Protein 2YWL (pdb70)

Structure (mmCIF, N/CA/C/O backbone):
data_2YWL
#
_entry.id   2YWL
#
_cell.length_a   48.650
_cell.length_b   51.140
_cell.length_c   132.400
_cell.angle_alpha   90.00
_cell.angle_beta   90.00
_cell.angle_gamma   90.00
#
_symmetry.space_group_name_H-M   'P 21 21 21'
#
loop_
_entity.id
_entity.type
_entity.pdbx_description
1 polymer 'Thioredoxin reductase related protein'
2 non-polymer 'FLAVIN-ADENINE DINUCLEOTIDE'
3 water water
#
loop_
_atom_site.group_PDB
_atom_site.id
_atom_site.type_symbol
_atom_site.label_atom_id
_atom_site.label_alt_id
_atom_site.label_comp_id
_atom_site.label_asym_id
_atom_site.label_entity_id
_atom_site.label_seq_id
_atom_site.pdbx_PDB_ins_code
_atom_site.Cartn_x
_atom_site.Cartn_y
_atom_site.Cartn_z
_atom_site.occupancy
_atom_site.B_iso_or_equiv
_atom_site.auth_seq_id
_atom_site.auth_comp_id
_atom_site.auth_asym_id
_atom_site.auth_atom_id
_atom_site.pdbx_PDB_model_num
ATOM 9 N N . TRP A 1 2 ? -3.483 -0.296 7.921 1.00 14.91 2 TRP A N 1
ATOM 10 C CA . TRP A 1 2 ? -4.121 -1.591 7.729 1.00 12.36 2 TRP A CA 1
ATOM 11 C C . TRP A 1 2 ? -5.569 -1.411 7.309 1.00 11.40 2 TRP A C 1
ATOM 12 O O . TRP A 1 2 ? -6.159 -0.359 7.536 1.00 12.58 2 TRP A O 1
ATOM 23 N N . ASP A 1 3 ? -6.140 -2.438 6.687 1.00 10.53 3 ASP A N 1
ATOM 24 C CA . ASP A 1 3 ? -7.540 -2.379 6.299 1.00 9.72 3 ASP A CA 1
ATOM 25 C C . ASP A 1 3 ? -8.331 -2.642 7.569 1.00 9.02 3 ASP A C 1
ATOM 26 O O . ASP A 1 3 ? -9.331 -1.987 7.843 1.00 9.76 3 ASP A O 1
ATOM 31 N N . VAL A 1 4 ? -7.858 -3.607 8.350 1.00 7.64 4 VAL A N 1
ATOM 32 C CA . VAL A 1 4 ? -8.529 -3.967 9.590 1.00 8.01 4 VAL A CA 1
ATOM 33 C C . VAL A 1 4 ? -7.536 -4.321 10.682 1.00 7.03 4 VAL A C 1
ATOM 34 O O . VAL A 1 4 ? -6.538 -4.997 10.433 1.00 6.84 4 VAL A O 1
ATOM 38 N N . ILE A 1 5 ? -7.802 -3.841 11.891 1.00 6.54 5 ILE A N 1
ATOM 39 C CA . ILE A 1 5 ? -6.978 -4.202 13.032 1.00 6.92 5 ILE A CA 1
ATOM 40 C C . ILE A 1 5 ? -7.913 -5.022 13.904 1.00 5.75 5 ILE A C 1
ATOM 41 O O . ILE A 1 5 ? -9.013 -4.582 14.239 1.00 6.78 5 ILE A O 1
ATOM 46 N N . VAL A 1 6 ? -7.488 -6.241 14.209 1.00 5.85 6 VAL A N 1
ATOM 47 C CA . VAL A 1 6 ? -8.248 -7.149 15.051 1.00 6.96 6 VAL A CA 1
ATOM 48 C C . VAL A 1 6 ? -7.604 -7.068 16.428 1.00 6.52 6 VAL A C 1
ATOM 49 O O . VAL A 1 6 ? -6.405 -7.291 16.561 1.00 8.08 6 VAL A O 1
ATOM 53 N N . VAL A 1 7 ? -8.380 -6.704 17.444 1.00 6.03 7 VAL A N 1
ATOM 54 C CA . VAL A 1 7 ? -7.839 -6.635 18.796 1.00 6.97 7 VAL A CA 1
ATOM 55 C C . VAL A 1 7 ? -8.272 -7.910 19.495 1.00 7.02 7 VAL A C 1
ATOM 56 O O . VAL A 1 7 ? -9.468 -8.167 19.663 1.00 7.15 7 VAL A O 1
ATOM 60 N N . GLY A 1 8 ? -7.292 -8.711 19.892 1.00 7.66 8 GLY A N 1
ATOM 61 C CA . GLY A 1 8 ? -7.586 -9.969 20.548 1.00 7.56 8 GLY A CA 1
ATOM 62 C C . GLY A 1 8 ? -7.109 -11.108 19.676 1.00 9.19 8 GLY A C 1
ATOM 63 O O . GLY A 1 8 ? -7.524 -11.225 18.518 1.00 9.88 8 GLY A O 1
ATOM 64 N N . GLY A 1 9 ? -6.242 -11.945 20.242 1.00 8.40 9 GLY A N 1
ATOM 65 C CA . GLY A 1 9 ? -5.682 -13.069 19.516 1.00 9.06 9 GLY A CA 1
ATOM 66 C C . GLY A 1 9 ? -6.090 -14.431 20.037 1.00 8.42 9 GLY A C 1
ATOM 67 O O . GLY A 1 9 ? -5.282 -15.367 20.056 1.00 8.35 9 GLY A O 1
ATOM 68 N N . GLY A 1 10 ? -7.338 -14.534 20.479 1.00 7.46 10 GLY A N 1
ATOM 69 C CA . GLY A 1 10 ? -7.861 -15.801 20.946 1.00 7.02 10 GLY A CA 1
ATOM 70 C C . GLY A 1 10 ? -8.515 -16.456 19.741 1.00 5.77 10 GLY A C 1
ATOM 71 O O . GLY A 1 10 ? -8.298 -16.010 18.615 1.00 5.34 10 GLY A O 1
ATOM 72 N N . PRO A 1 11 ? -9.336 -17.498 19.931 1.00 6.36 11 PRO A N 1
ATOM 73 C CA . PRO A 1 11 ? -9.988 -18.163 18.799 1.00 5.84 11 PRO A CA 1
ATOM 74 C C . PRO A 1 11 ? -10.814 -17.245 17.889 1.00 5.07 11 PRO A C 1
ATOM 75 O O . PRO A 1 11 ? -10.776 -17.389 16.664 1.00 6.02 11 PRO A O 1
ATOM 79 N N . SER A 1 12 ? -11.551 -16.296 18.461 1.00 5.33 12 SER A N 1
ATOM 80 C CA . SER A 1 12 ? -12.348 -15.412 17.609 1.00 5.55 12 SER A CA 1
ATOM 81 C C . SER A 1 12 ? -11.464 -14.478 16.777 1.00 5.84 12 SER A C 1
ATOM 82 O O . SER A 1 12 ? -11.671 -14.334 15.569 1.00 6.03 12 SER A O 1
ATOM 85 N N . GLY A 1 13 ? -10.465 -13.870 17.410 1.00 6.44 13 GLY A N 1
ATOM 86 C CA . GLY A 1 13 ? -9.580 -12.964 16.692 1.00 6.22 13 GLY A CA 1
ATOM 87 C C . GLY A 1 13 ? -8.728 -13.620 15.619 1.00 6.04 13 GLY A C 1
ATOM 88 O O . GLY A 1 13 ? -8.575 -13.074 14.526 1.00 5.58 13 GLY A O 1
ATOM 89 N N . LEU A 1 14 ? -8.169 -14.789 15.920 1.00 6.82 14 LEU A N 1
ATOM 90 C CA . LEU A 1 14 ? -7.328 -15.490 14.953 1.00 6.49 14 LEU A CA 1
ATOM 91 C C . LEU A 1 14 ? -8.157 -16.051 13.799 1.00 6.36 14 LEU A C 1
ATOM 92 O O . LEU A 1 14 ? -7.695 -16.086 12.657 1.00 6.55 14 LEU A O 1
ATOM 97 N N . SER A 1 15 ? -9.382 -16.482 14.088 1.00 5.31 15 SER A N 1
ATOM 98 C CA . SER A 1 15 ? -10.254 -16.996 13.038 1.00 5.41 15 SER A CA 1
ATOM 99 C C . SER A 1 15 ? -10.652 -15.842 12.116 1.00 5.56 15 SER A C 1
ATOM 100 O O . SER A 1 15 ? -10.638 -15.973 10.893 1.00 5.32 15 SER A O 1
ATOM 103 N N . ALA A 1 16 ? -10.999 -14.703 12.707 1.00 5.60 16 ALA A N 1
ATOM 104 C CA . ALA A 1 16 ? -11.372 -13.535 11.919 1.00 5.18 16 ALA A CA 1
ATOM 105 C C . ALA A 1 16 ? -10.205 -13.130 11.021 1.00 4.84 16 ALA A C 1
ATOM 106 O O . ALA A 1 16 ? -10.394 -12.841 9.841 1.00 6.17 16 ALA A O 1
ATOM 108 N N . ALA A 1 17 ? -8.997 -13.120 11.580 1.00 5.00 17 ALA A N 1
ATOM 109 C CA . ALA A 1 17 ? -7.812 -12.737 10.817 1.00 5.44 17 ALA A CA 1
ATOM 110 C C . ALA A 1 17 ? -7.604 -13.643 9.611 1.00 5.56 17 ALA A C 1
ATOM 111 O O . ALA A 1 17 ? -7.254 -13.171 8.532 1.00 6.32 17 ALA A O 1
ATOM 113 N N . LEU A 1 18 ? -7.807 -14.943 9.796 1.00 4.67 18 LEU A N 1
ATOM 114 C CA . LEU A 1 18 ? -7.658 -15.889 8.699 1.00 5.27 18 LEU A CA 1
ATOM 115 C C . LEU A 1 18 ? -8.608 -15.517 7.562 1.00 5.76 18 LEU A C 1
ATOM 116 O O . LEU A 1 18 ? -8.200 -15.420 6.403 1.00 5.67 18 LEU A O 1
ATOM 121 N N . PHE A 1 19 ? -9.876 -15.302 7.895 1.00 5.80 19 PHE A N 1
ATOM 122 C CA . PHE A 1 19 ? -10.857 -14.955 6.874 1.00 5.10 19 PHE A CA 1
ATOM 123 C C . PHE A 1 19 ? -10.607 -13.607 6.220 1.00 4.80 19 PHE A C 1
ATOM 124 O O . PHE A 1 19 ? -10.758 -13.465 5.003 1.00 5.51 19 PHE A O 1
ATOM 132 N N . LEU A 1 20 ? -10.208 -12.620 7.012 1.00 6.08 20 LEU A N 1
ATOM 133 C CA . LEU A 1 20 ? -9.936 -11.296 6.467 1.00 6.49 20 LEU A CA 1
ATOM 134 C C . LEU A 1 20 ? -8.746 -11.345 5.516 1.00 6.72 20 LEU A C 1
ATOM 135 O O . LEU A 1 20 ? -8.767 -10.731 4.445 1.00 6.88 20 LEU A O 1
ATOM 140 N N . ALA A 1 21 ? -7.710 -12.082 5.906 1.00 6.62 21 ALA A N 1
ATOM 141 C CA . ALA A 1 21 ? -6.518 -12.214 5.078 1.00 7.49 21 ALA A CA 1
ATOM 142 C C . ALA A 1 21 ? -6.840 -12.922 3.764 1.00 8.06 21 ALA A C 1
ATOM 143 O O . ALA A 1 21 ? -6.377 -12.506 2.700 1.00 7.95 21 ALA A O 1
ATOM 145 N N . ARG A 1 22 ? -7.633 -13.990 3.833 1.00 7.41 22 ARG A N 1
ATOM 146 C CA . ARG A 1 22 ? -7.995 -14.728 2.626 1.00 7.50 22 ARG A CA 1
ATOM 147 C C . ARG A 1 22 ? -8.877 -13.897 1.695 1.00 8.53 22 ARG A C 1
ATOM 148 O O . ARG A 1 22 ? -8.975 -14.186 0.499 1.00 10.43 22 ARG A O 1
ATOM 156 N N . ALA A 1 23 ? -9.501 -12.856 2.243 1.00 7.60 23 ALA A N 1
ATOM 157 C CA . ALA A 1 23 ? -10.361 -11.969 1.465 1.00 7.56 23 ALA A CA 1
ATOM 158 C C . ALA A 1 23 ? -9.529 -10.884 0.786 1.00 8.77 23 ALA A C 1
ATOM 159 O O . ALA A 1 23 ? -10.073 -9.979 0.155 1.00 9.12 23 ALA A O 1
ATOM 161 N N . GLY A 1 24 ? -8.210 -10.972 0.941 1.00 8.31 24 GLY A N 1
ATOM 162 C CA . GLY A 1 24 ? -7.315 -10.007 0.324 1.00 9.71 24 GLY A CA 1
ATOM 163 C C . GLY A 1 24 ? -7.089 -8.723 1.099 1.00 11.00 24 GLY A C 1
ATOM 164 O O . GLY A 1 24 ? -6.549 -7.755 0.560 1.00 13.29 24 GLY A O 1
ATOM 165 N N . LEU A 1 25 ? -7.494 -8.700 2.363 1.00 10.05 25 LEU A N 1
ATOM 166 C CA . LEU A 1 25 ? -7.318 -7.502 3.175 1.00 8.75 25 LEU A CA 1
ATOM 167 C C . LEU A 1 25 ? -6.023 -7.538 3.976 1.00 8.81 25 LEU A C 1
ATOM 168 O O . LEU A 1 25 ? -5.523 -8.612 4.317 1.00 10.28 25 LEU A O 1
ATOM 173 N N . LYS A 1 26 ? -5.483 -6.355 4.260 1.00 10.19 26 LYS A N 1
ATOM 174 C CA . LYS A 1 26 ? -4.263 -6.225 5.047 1.00 9.88 26 LYS A CA 1
ATOM 175 C C . LYS A 1 26 ? -4.747 -6.166 6.488 1.00 9.87 26 LYS A C 1
ATOM 176 O O . LYS A 1 26 ? -5.347 -5.175 6.913 1.00 9.29 26 LYS A O 1
ATOM 182 N N . VAL A 1 27 ? -4.491 -7.236 7.230 1.00 9.10 27 VAL A N 1
ATOM 183 C CA . VAL A 1 27 ? -4.949 -7.324 8.606 1.00 8.81 27 VAL A CA 1
ATOM 184 C C . VAL A 1 27 ? -3.858 -7.566 9.642 1.00 8.30 27 VAL A C 1
ATOM 185 O O . VAL A 1 27 ? -2.921 -8.339 9.427 1.00 8.17 27 VAL A O 1
ATOM 189 N N . LEU A 1 28 ? -4.000 -6.883 10.772 1.00 7.41 28 LEU A N 1
ATOM 190 C CA . LEU A 1 28 ? -3.073 -7.005 11.884 1.00 6.94 28 LEU A CA 1
ATOM 191 C C . LEU A 1 28 ? -3.848 -7.401 13.130 1.00 7.91 28 LEU A C 1
ATOM 192 O O . LEU A 1 28 ? -4.885 -6.812 13.430 1.00 7.21 28 LEU A O 1
ATOM 197 N N . VAL A 1 29 ? -3.351 -8.407 13.842 1.00 7.44 29 VAL A N 1
ATOM 198 C CA . VAL A 1 29 ? -3.973 -8.834 15.085 1.00 6.79 29 VAL A CA 1
ATOM 199 C C . VAL A 1 29 ? -3.049 -8.358 16.196 1.00 6.70 29 VAL A C 1
ATOM 200 O O . VAL A 1 29 ? -1.848 -8.618 16.154 1.00 7.92 29 VAL A O 1
ATOM 204 N N . LEU A 1 30 ? -3.602 -7.631 17.161 1.00 6.94 30 LEU A N 1
ATOM 205 C CA . LEU A 1 30 ? -2.829 -7.163 18.308 1.00 7.63 30 LEU A CA 1
ATOM 206 C C . LEU A 1 30 ? -3.385 -7.938 19.486 1.00 8.27 30 LEU A C 1
ATOM 207 O O . LEU A 1 30 ? -4.571 -7.825 19.797 1.00 8.57 30 LEU A O 1
ATOM 212 N N . ASP A 1 31 ? -2.546 -8.735 20.141 1.00 9.48 31 ASP A N 1
ATOM 213 C CA . ASP A 1 31 ? -3.037 -9.522 21.262 1.00 10.62 31 ASP A CA 1
ATOM 214 C C . ASP A 1 31 ? -2.299 -9.322 22.578 1.00 10.96 31 ASP A C 1
ATOM 215 O O . ASP A 1 31 ? -1.066 -9.349 22.626 1.00 11.29 31 ASP A O 1
ATOM 220 N N . GLY A 1 32 ? -3.076 -9.151 23.646 1.00 11.89 32 GLY A N 1
ATOM 221 C CA . GLY A 1 32 ? -2.522 -8.940 24.972 1.00 13.22 32 GLY A CA 1
ATOM 222 C C . GLY A 1 32 ? -1.984 -10.182 25.658 1.00 13.69 32 GLY A C 1
ATOM 223 O O . GLY A 1 32 ? -1.382 -10.081 26.726 1.00 16.15 32 GLY A O 1
ATOM 224 N N . GLY A 1 33 ? -2.218 -11.351 25.065 1.00 12.16 33 GLY A N 1
ATOM 225 C CA . GLY A 1 33 ? -1.716 -12.596 25.628 1.00 13.15 33 GLY A CA 1
ATOM 226 C C . GLY A 1 33 ? -2.472 -13.179 26.808 1.00 12.12 33 GLY A C 1
ATOM 227 O O . GLY A 1 33 ? -1.904 -13.932 27.605 1.00 12.97 33 GLY A O 1
ATOM 228 N N . ARG A 1 34 ? -3.753 -12.852 26.928 1.00 11.30 34 ARG A N 1
ATOM 229 C CA . ARG A 1 34 ? -4.544 -13.363 28.037 1.00 10.43 34 ARG A CA 1
ATOM 230 C C . ARG A 1 34 ? -5.744 -14.200 27.609 1.00 10.40 34 ARG A C 1
ATOM 231 O O . ARG A 1 34 ? -6.751 -14.251 28.316 1.00 9.91 34 ARG A O 1
ATOM 239 N N . SER A 1 35 ? -5.634 -14.859 26.457 1.00 10.11 35 SER A N 1
ATOM 240 C CA . SER A 1 35 ? -6.710 -15.715 25.957 1.00 9.37 35 SER A CA 1
ATOM 241 C C . SER A 1 35 ? -7.089 -16.735 27.024 1.00 10.15 35 SER A C 1
ATOM 242 O O . SER A 1 35 ? -6.218 -17.373 27.616 1.00 9.08 35 SER A O 1
ATOM 245 N N . LYS A 1 36 ? -8.387 -16.898 27.254 1.00 7.75 36 LYS A N 1
ATOM 246 C CA . LYS A 1 36 ? -8.865 -17.831 28.268 1.00 10.05 36 LYS A CA 1
ATOM 247 C C . LYS A 1 36 ? -8.543 -19.299 28.004 1.00 10.76 36 LYS A C 1
ATOM 248 O O . LYS A 1 36 ? -8.523 -20.102 28.935 1.00 12.96 36 LYS A O 1
ATOM 254 N N . VAL A 1 37 ? -8.286 -19.663 26.752 1.00 10.15 37 VAL A N 1
ATOM 255 C CA . VAL A 1 37 ? -7.987 -21.060 26.455 1.00 10.98 37 VAL A CA 1
ATOM 256 C C . VAL A 1 37 ? -6.511 -21.399 26.680 1.00 12.69 37 VAL A C 1
ATOM 257 O O . VAL A 1 37 ? -6.124 -22.567 26.653 1.00 10.89 37 VAL A O 1
ATOM 261 N N . LYS A 1 38 ? -5.694 -20.379 26.929 1.00 13.51 38 LYS A N 1
ATOM 262 C CA . LYS A 1 38 ? -4.256 -20.572 27.135 1.00 17.68 38 LYS A CA 1
ATOM 263 C C . LYS A 1 38 ? -3.825 -21.601 28.176 1.00 19.09 38 LYS A C 1
ATOM 264 O O . LYS A 1 38 ? -2.881 -22.355 27.944 1.00 20.55 38 LYS A O 1
ATOM 270 N N . GLY A 1 39 ? -4.498 -21.636 29.321 1.00 19.75 39 GLY A N 1
ATOM 271 C CA . GLY A 1 39 ? -4.108 -22.579 30.357 1.00 20.27 39 GLY A CA 1
ATOM 272 C C . GLY A 1 39 ? -4.636 -23.998 30.233 1.00 19.47 39 GLY A C 1
ATOM 273 O O . GLY A 1 39 ? -4.275 -24.866 31.029 1.00 21.13 39 GLY A O 1
ATOM 274 N N . VAL A 1 40 ? -5.479 -24.245 29.238 1.00 17.66 40 VAL A N 1
ATOM 275 C CA . VAL A 1 40 ? -6.062 -25.569 29.045 1.00 15.69 40 VAL A CA 1
ATOM 276 C C . VAL A 1 40 ? -5.043 -26.591 28.542 1.00 15.01 40 VAL A C 1
ATOM 277 O O . VAL A 1 40 ? -4.425 -26.402 27.497 1.00 13.98 40 VAL A O 1
ATOM 281 N N . SER A 1 41 ? -4.882 -27.683 29.286 1.00 14.16 41 SER A N 1
ATOM 282 C CA . SER A 1 41 ? -3.925 -28.718 28.913 1.00 14.66 41 SER A CA 1
ATOM 283 C C . SER A 1 41 ? -4.397 -29.572 27.741 1.00 13.19 41 SER A C 1
ATOM 284 O O . SER A 1 41 ? -3.585 -30.134 27.010 1.00 14.81 41 SER A O 1
ATOM 287 N N . ARG A 1 42 ? -5.710 -29.660 27.562 1.00 13.23 42 ARG A N 1
ATOM 288 C CA . ARG A 1 42 ? -6.282 -30.454 26.483 1.00 12.12 42 ARG A CA 1
ATOM 289 C C . ARG A 1 42 ? -7.681 -29.959 26.136 1.00 11.56 42 ARG A C 1
ATOM 290 O O . ARG A 1 42 ? -8.566 -29.942 26.991 1.00 13.10 42 ARG A O 1
ATOM 298 N N . VAL A 1 43 ? -7.861 -29.533 24.886 1.00 9.93 43 VAL A N 1
ATOM 299 C CA . VAL A 1 43 ? -9.157 -29.057 24.400 1.00 9.28 43 VAL A CA 1
ATOM 300 C C . VAL A 1 43 ? -9.749 -30.239 23.634 1.00 8.70 43 VAL A C 1
ATOM 301 O O . VAL A 1 43 ? -9.327 -30.546 22.520 1.00 10.15 43 VAL A O 1
ATOM 305 N N . PRO A 1 44 ? -10.742 -30.919 24.229 1.00 8.59 44 PRO A N 1
ATOM 306 C CA . PRO A 1 44 ? -11.392 -32.081 23.625 1.00 7.87 44 PRO A CA 1
ATOM 307 C C . PRO A 1 44 ? -12.666 -31.789 22.847 1.00 7.22 44 PRO A C 1
ATOM 308 O O . PRO A 1 44 ? -13.287 -32.712 22.316 1.00 7.92 44 PRO A O 1
ATOM 312 N N . ASN A 1 45 ? -13.049 -30.518 22.771 1.00 7.05 45 ASN A N 1
ATOM 313 C CA . ASN A 1 45 ? -14.286 -30.160 22.096 1.00 6.89 45 ASN A CA 1
ATOM 314 C C . ASN A 1 45 ? -14.223 -29.099 21.000 1.00 6.03 45 ASN A C 1
ATOM 315 O O . ASN A 1 45 ? -15.126 -28.273 20.881 1.00 7.26 45 ASN A O 1
ATOM 320 N N . TYR A 1 46 ? -13.152 -29.114 20.213 1.00 6.66 46 TYR A N 1
ATOM 321 C CA . TYR A 1 46 ? -13.030 -28.204 19.079 1.00 6.50 46 TYR A CA 1
ATOM 322 C C . TYR A 1 46 ? -13.258 -29.191 17.932 1.00 7.37 46 TYR A C 1
ATOM 323 O O . TYR A 1 46 ? -12.324 -29.851 17.478 1.00 7.70 46 TYR A O 1
ATOM 332 N N . PRO A 1 47 ? -14.509 -29.315 17.463 1.00 8.27 47 PRO A N 1
ATOM 333 C CA . PRO A 1 47 ? -14.873 -30.237 16.380 1.00 7.98 47 PRO A CA 1
ATOM 334 C C . PRO A 1 47 ? -13.868 -30.353 15.241 1.00 9.13 47 PRO A C 1
ATOM 335 O O . PRO A 1 47 ? -13.581 -29.378 14.549 1.00 9.94 47 PRO A O 1
ATOM 339 N N . GLY A 1 48 ? -13.339 -31.557 15.048 1.00 10.18 48 GLY A N 1
ATOM 340 C CA . GLY A 1 48 ? -12.383 -31.768 13.977 1.00 10.38 48 GLY A CA 1
ATOM 341 C C . GLY A 1 48 ? -10.938 -31.885 14.418 1.00 11.12 48 GLY A C 1
ATOM 342 O O . GLY A 1 48 ? -10.126 -32.491 13.716 1.00 12.60 48 GLY A O 1
ATOM 343 N N . LEU A 1 49 ? -10.607 -31.285 15.560 1.00 11.55 49 LEU A N 1
ATOM 344 C CA . LEU A 1 49 ? -9.250 -31.341 16.101 1.00 11.72 49 LEU A CA 1
ATOM 345 C C . LEU A 1 49 ? -9.194 -32.578 16.987 1.00 11.44 49 LEU A C 1
ATOM 346 O O . LEU A 1 49 ? -9.227 -32.481 18.215 1.00 10.29 49 LEU A O 1
ATOM 351 N N . LEU A 1 50 ? -9.102 -33.738 16.343 1.00 10.67 50 LEU A N 1
ATOM 352 C CA . LEU A 1 50 ? -9.095 -35.026 17.025 1.00 11.22 50 LEU A CA 1
ATOM 353 C C . LEU A 1 50 ? -7.916 -35.341 17.938 1.00 11.98 50 LEU A C 1
ATOM 354 O O . LEU A 1 50 ? -8.006 -36.254 18.759 1.00 11.31 50 LEU A O 1
ATOM 359 N N . ASP A 1 51 ? -6.813 -34.613 17.807 1.00 12.20 51 ASP A N 1
ATOM 360 C CA . ASP A 1 51 ? -5.667 -34.873 18.671 1.00 13.41 51 ASP A CA 1
ATOM 361 C C . ASP A 1 51 ? -5.865 -34.183 20.019 1.00 12.87 51 ASP A C 1
ATOM 362 O O . ASP A 1 51 ? -5.072 -34.365 20.943 1.00 13.97 51 ASP A O 1
ATOM 367 N N . GLU A 1 52 ? -6.936 -33.397 20.117 1.00 13.10 52 GLU A N 1
ATOM 368 C CA . GLU A 1 52 ? -7.288 -32.676 21.340 1.00 12.46 52 GLU A CA 1
ATOM 369 C C . GLU A 1 52 ? -6.058 -32.054 21.998 1.00 13.99 52 GLU A C 1
ATOM 370 O O . GLU A 1 52 ? -5.677 -32.408 23.116 1.00 13.32 52 GLU A O 1
ATOM 376 N N . PRO A 1 53 ? -5.427 -31.097 21.303 1.00 13.08 53 PRO A N 1
ATOM 377 C CA . PRO A 1 53 ? -4.230 -30.399 21.777 1.00 12.93 53 PRO A CA 1
ATOM 378 C C . PRO A 1 53 ? -4.493 -29.413 22.910 1.00 11.74 53 PRO A C 1
ATOM 379 O O . PRO A 1 53 ? -5.638 -29.119 23.244 1.00 11.59 53 PRO A O 1
ATOM 383 N N . SER A 1 54 ? -3.417 -28.903 23.497 1.00 10.94 54 SER A N 1
ATOM 384 C CA . SER A 1 54 ? -3.529 -27.935 24.579 1.00 9.52 54 SER A CA 1
ATOM 385 C C . SER A 1 54 ? -4.044 -26.621 24.005 1.00 8.81 54 SER A C 1
ATOM 386 O O . SER A 1 54 ? -4.011 -26.415 22.792 1.00 9.82 54 SER A O 1
ATOM 389 N N . GLY A 1 55 ? -4.508 -25.731 24.877 1.00 8.46 55 GLY A N 1
ATOM 390 C CA . GLY A 1 55 ? -4.999 -24.445 24.415 1.00 9.10 55 GLY A CA 1
ATOM 391 C C . GLY A 1 55 ? -3.892 -23.675 23.719 1.00 10.00 55 GLY A C 1
ATOM 392 O O . GLY A 1 55 ? -4.119 -23.033 22.690 1.00 9.24 55 GLY A O 1
ATOM 393 N N . GLU A 1 56 ? -2.686 -23.735 24.277 1.00 9.93 56 GLU A N 1
ATOM 394 C CA . GLU A 1 56 ? -1.551 -23.042 23.678 1.00 10.60 56 GLU A CA 1
ATOM 395 C C . GLU A 1 56 ? -1.290 -23.574 22.271 1.00 9.53 56 GLU A C 1
ATOM 396 O O . GLU A 1 56 ? -1.033 -22.802 21.348 1.00 9.03 56 GLU A O 1
ATOM 402 N N . GLU A 1 57 ? -1.368 -24.891 22.104 1.00 8.03 57 GLU A N 1
ATOM 403 C CA . GLU A 1 57 ? -1.133 -25.493 20.794 1.00 8.30 57 GLU A CA 1
ATOM 404 C C . GLU A 1 57 ? -2.229 -25.080 19.821 1.00 8.31 57 GLU A C 1
ATOM 405 O O . GLU A 1 57 ? -1.958 -24.838 18.648 1.00 7.64 57 GLU A O 1
ATOM 411 N N . LEU A 1 58 ? -3.463 -24.992 20.309 1.00 8.02 58 LEU A N 1
ATOM 412 C CA . LEU A 1 58 ? -4.576 -24.581 19.463 1.00 8.18 58 LEU A CA 1
ATOM 413 C C . LEU A 1 58 ? -4.319 -23.168 18.942 1.00 7.55 58 LEU A C 1
ATOM 414 O O . LEU A 1 58 ? -4.458 -22.899 17.746 1.00 7.56 58 LEU A O 1
ATOM 419 N N . LEU A 1 59 ? -3.938 -22.269 19.845 1.00 7.73 59 LEU A N 1
ATOM 420 C CA . LEU A 1 59 ? -3.654 -20.889 19.467 1.00 7.80 59 LEU A CA 1
ATOM 421 C C . LEU A 1 59 ? -2.488 -20.815 18.488 1.00 7.90 59 LEU A C 1
ATOM 422 O O . LEU A 1 59 ? -2.483 -19.981 17.579 1.00 7.39 59 LEU A O 1
ATOM 427 N N . ARG A 1 60 ? -1.491 -21.676 18.679 1.00 7.68 60 ARG A N 1
ATOM 428 C CA . ARG A 1 60 ? -0.340 -21.687 17.783 1.00 7.24 60 ARG A CA 1
ATOM 429 C C . ARG A 1 60 ? -0.782 -22.074 16.374 1.00 7.65 60 ARG A C 1
ATOM 430 O O . ARG A 1 60 ? -0.377 -21.446 15.393 1.00 7.59 60 ARG A O 1
ATOM 438 N N . ARG A 1 61 ? -1.608 -23.112 16.274 1.00 6.58 61 ARG A N 1
ATOM 439 C CA . ARG A 1 61 ? -2.089 -23.561 14.970 1.00 6.71 61 ARG A CA 1
ATOM 440 C C . ARG A 1 61 ? -2.958 -22.496 14.313 1.00 7.42 61 ARG A C 1
ATOM 441 O O . ARG A 1 61 ? -2.864 -22.270 13.108 1.00 7.17 61 ARG A O 1
ATOM 449 N N . LEU A 1 62 ? -3.805 -21.843 15.102 1.00 8.14 62 LEU A N 1
ATOM 450 C CA . LEU A 1 62 ? -4.671 -20.796 14.564 1.00 7.91 62 LEU A CA 1
ATOM 451 C C . LEU A 1 62 ? -3.837 -19.643 14.019 1.00 8.07 62 LEU A C 1
ATOM 452 O O . LEU A 1 62 ? -4.145 -19.090 12.965 1.00 7.92 62 LEU A O 1
ATOM 457 N N . GLU A 1 63 ? -2.781 -19.277 14.738 1.00 7.75 63 GLU A N 1
ATOM 458 C CA . GLU A 1 63 ? -1.923 -18.197 14.275 1.00 8.27 63 GLU A CA 1
ATOM 459 C C . GLU A 1 63 ? -1.205 -18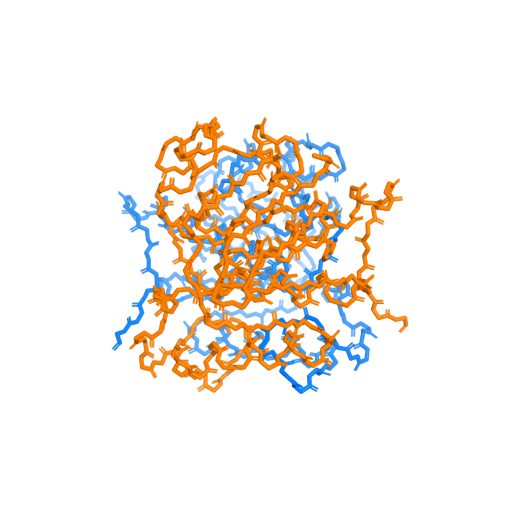.604 12.994 1.00 8.46 63 GLU A C 1
ATOM 460 O O . GLU A 1 63 ? -1.117 -17.820 12.051 1.00 8.65 63 GLU A O 1
ATOM 466 N N . ALA A 1 64 ? -0.698 -19.833 12.959 1.00 7.77 64 ALA A N 1
ATOM 467 C CA . ALA A 1 64 ? 0.010 -20.318 11.780 1.00 7.99 64 ALA A CA 1
ATOM 468 C C . ALA A 1 64 ? -0.915 -20.320 10.572 1.00 7.62 64 ALA A C 1
ATOM 469 O O . ALA A 1 64 ? -0.509 -19.976 9.462 1.00 8.41 64 ALA A O 1
ATOM 471 N N . HIS A 1 65 ? -2.166 -20.701 10.799 1.00 6.80 65 HIS A N 1
ATOM 472 C CA . HIS A 1 65 ? -3.152 -20.759 9.732 1.00 7.33 65 HIS A CA 1
ATOM 473 C C . HIS A 1 65 ? -3.419 -19.362 9.166 1.00 8.40 65 HIS A C 1
ATOM 474 O O . HIS A 1 65 ? -3.488 -19.179 7.953 1.00 8.91 65 HIS A O 1
ATOM 481 N N . ALA A 1 66 ? -3.554 -18.377 10.045 1.00 7.28 66 ALA A N 1
ATOM 482 C CA . ALA A 1 66 ? -3.815 -17.007 9.611 1.00 8.52 66 ALA A CA 1
ATOM 483 C C . ALA A 1 66 ? -2.622 -16.436 8.849 1.00 9.11 66 ALA A C 1
ATOM 484 O O . ALA A 1 66 ? -2.791 -15.764 7.827 1.00 9.25 66 ALA A O 1
ATOM 486 N N . ARG A 1 67 ? -1.416 -16.704 9.344 1.00 9.74 67 ARG A N 1
ATOM 487 C CA . ARG A 1 67 ? -0.204 -16.216 8.692 1.00 9.03 67 ARG A CA 1
ATOM 488 C C . ARG A 1 67 ? -0.032 -16.827 7.308 1.00 9.52 67 ARG A C 1
ATOM 489 O O . ARG A 1 67 ? 0.482 -16.175 6.396 1.00 9.24 67 ARG A O 1
ATOM 497 N N . ARG A 1 68 ? -0.457 -18.078 7.156 1.00 9.33 68 ARG A N 1
ATOM 498 C CA . ARG A 1 68 ? -0.347 -18.770 5.875 1.00 9.34 68 ARG A CA 1
ATOM 499 C C . ARG A 1 68 ? -0.997 -17.978 4.755 1.00 9.40 68 ARG A C 1
ATOM 500 O O . ARG A 1 68 ? -0.562 -18.040 3.600 1.00 9.65 68 ARG A O 1
ATOM 508 N N . TYR A 1 69 ? -2.037 -17.222 5.087 1.00 8.93 69 TYR A N 1
ATOM 509 C CA . TYR A 1 69 ? -2.724 -16.452 4.068 1.00 9.60 69 TYR A CA 1
ATOM 510 C C . TYR A 1 69 ? -2.533 -14.940 4.130 1.00 9.50 69 TYR A C 1
ATOM 511 O O . TYR A 1 69 ? -3.291 -14.188 3.521 1.00 10.47 69 TYR A O 1
ATOM 520 N N . GLY A 1 70 ? -1.513 -14.500 4.863 1.00 10.33 70 GLY A N 1
ATOM 521 C CA . GLY A 1 70 ? -1.215 -13.078 4.906 1.00 10.29 70 GLY A CA 1
ATOM 522 C C . GLY A 1 70 ? -1.419 -12.251 6.156 1.00 9.73 70 GLY A C 1
ATOM 523 O O . GLY A 1 70 ? -0.944 -11.115 6.212 1.00 10.55 70 GLY A O 1
ATOM 524 N N . ALA A 1 71 ? -2.113 -12.784 7.155 1.00 9.39 71 ALA A N 1
ATOM 525 C CA . ALA A 1 71 ? -2.350 -12.013 8.368 1.00 8.71 71 ALA A CA 1
ATOM 526 C C . ALA A 1 71 ? -1.084 -11.805 9.192 1.00 8.84 71 ALA A C 1
ATOM 527 O O . ALA A 1 71 ? -0.177 -12.634 9.178 1.00 9.87 71 ALA A O 1
ATOM 529 N N . GLU A 1 72 ? -1.032 -10.675 9.891 1.00 10.48 72 GLU A N 1
ATOM 530 C CA . GLU A 1 72 ? 0.085 -10.361 10.768 1.00 11.97 72 GLU A CA 1
ATOM 531 C C . GLU A 1 72 ? -0.458 -10.448 12.191 1.00 11.50 72 GLU A C 1
ATOM 532 O O . GLU A 1 72 ? -1.553 -9.959 12.476 1.00 10.74 72 GLU A O 1
ATOM 538 N N . VAL A 1 73 ? 0.303 -11.077 13.079 1.00 10.61 73 VAL A N 1
ATOM 539 C CA . VAL A 1 73 ? -0.113 -11.233 14.469 1.00 11.30 73 VAL A CA 1
ATOM 540 C C . VAL A 1 73 ? 1.028 -10.762 15.363 1.00 12.15 73 VAL A C 1
ATOM 541 O O . VAL A 1 73 ? 2.142 -11.278 15.277 1.00 12.79 73 VAL A O 1
ATOM 545 N N . ARG A 1 74 ? 0.754 -9.780 16.217 1.00 11.43 74 ARG A N 1
ATOM 546 C CA . ARG A 1 74 ? 1.786 -9.242 17.097 1.00 12.95 74 ARG A CA 1
ATOM 547 C C . ARG A 1 74 ? 1.316 -9.067 18.529 1.00 13.39 74 ARG A C 1
ATOM 548 O O . ARG A 1 74 ? 0.160 -8.726 18.778 1.00 12.45 74 ARG A O 1
ATOM 556 N N . PRO A 1 75 ? 2.214 -9.299 19.496 1.00 14.06 75 PRO A N 1
ATOM 557 C CA . PRO A 1 75 ? 1.824 -9.131 20.894 1.00 14.35 75 PRO A CA 1
ATOM 558 C C . PRO A 1 75 ? 1.638 -7.638 21.127 1.00 14.26 75 PRO A C 1
ATOM 559 O O . PRO A 1 75 ? 2.369 -6.822 20.564 1.00 15.18 75 PRO A O 1
ATOM 563 N N . GLY A 1 76 ? 0.658 -7.276 21.944 1.00 13.35 76 GLY A N 1
ATOM 564 C CA . GLY A 1 76 ? 0.427 -5.871 22.217 1.00 13.62 76 GLY A CA 1
ATOM 565 C C . GLY A 1 76 ? -0.826 -5.649 23.031 1.00 13.51 76 GLY A C 1
ATOM 566 O O . GLY A 1 76 ? -1.827 -6.333 22.837 1.00 13.28 76 GLY A O 1
ATOM 567 N N . VAL A 1 77 ? -0.767 -4.698 23.955 1.00 13.65 77 VAL A N 1
ATOM 568 C CA . VAL A 1 77 ? -1.909 -4.371 24.794 1.00 12.51 77 VAL A CA 1
ATOM 569 C C . VAL A 1 77 ? -2.386 -2.976 24.410 1.00 12.18 77 VAL A C 1
ATOM 570 O O . VAL A 1 77 ? -1.693 -1.985 24.651 1.00 11.18 77 VAL A O 1
ATOM 574 N N . VAL A 1 78 ? -3.561 -2.904 23.793 1.00 10.81 78 VAL A N 1
ATOM 575 C CA . VAL A 1 78 ? -4.116 -1.625 23.378 1.00 11.27 78 VAL A CA 1
ATOM 576 C C . VAL A 1 78 ? -4.550 -0.819 24.592 1.00 12.54 78 VAL A C 1
ATOM 577 O O . VAL A 1 78 ? -5.281 -1.312 25.450 1.00 13.65 78 VAL A O 1
ATOM 581 N N . LYS A 1 79 ? -4.093 0.426 24.663 1.00 12.83 79 LYS A N 1
ATOM 582 C CA . LYS A 1 79 ? -4.446 1.292 25.780 1.00 14.40 79 LYS A CA 1
ATOM 583 C C . LYS A 1 79 ? -5.154 2.548 25.293 1.00 13.98 79 LYS A C 1
ATOM 584 O O . LYS A 1 79 ? -5.670 3.329 26.088 1.00 15.64 79 LYS A O 1
ATOM 590 N N . GLY A 1 80 ? -5.186 2.733 23.979 1.00 13.54 80 GLY A N 1
ATOM 591 C CA . GLY A 1 80 ? -5.843 3.900 23.428 1.00 13.08 80 GLY A CA 1
ATOM 592 C C . GLY A 1 80 ? -6.334 3.699 22.010 1.00 13.16 80 GLY A C 1
ATOM 593 O O . GLY A 1 80 ? -5.755 2.938 21.235 1.00 13.01 80 GLY A O 1
ATOM 594 N N . VAL A 1 81 ? -7.427 4.376 21.680 1.00 13.17 81 VAL A N 1
ATOM 595 C CA . VAL A 1 81 ? -8.003 4.312 20.345 1.00 13.69 81 VAL A CA 1
ATOM 596 C C . VAL A 1 81 ? -8.577 5.684 20.035 1.00 13.77 81 VAL A C 1
ATOM 597 O O . VAL A 1 81 ? -9.382 6.216 20.800 1.00 15.14 81 VAL A O 1
ATOM 601 N N . ARG A 1 82 ? -8.154 6.263 18.920 1.00 13.55 82 ARG A N 1
ATOM 602 C CA . ARG A 1 82 ? -8.642 7.576 18.536 1.00 14.22 82 ARG A CA 1
ATOM 603 C C . ARG A 1 82 ? -9.207 7.571 17.127 1.00 14.05 82 ARG A C 1
ATOM 604 O O . ARG A 1 82 ? -8.553 7.119 16.184 1.00 13.69 82 ARG A O 1
ATOM 612 N N . ASP A 1 83 ? -10.433 8.065 16.991 1.00 13.16 83 ASP A N 1
ATOM 613 C CA . ASP A 1 83 ? -11.073 8.156 15.687 1.00 13.45 83 ASP A CA 1
ATOM 614 C C . ASP A 1 83 ? -10.509 9.433 15.067 1.00 14.42 83 ASP A C 1
ATOM 615 O O . ASP A 1 83 ? -10.710 10.525 15.598 1.00 13.29 83 ASP A O 1
ATOM 628 N N . GLY A 1 85 ? -11.231 10.408 11.992 1.00 17.64 85 GLY A N 1
ATOM 629 C CA . GLY A 1 85 ? -12.119 10.862 10.939 1.00 22.01 85 GLY A CA 1
ATOM 630 C C . GLY A 1 85 ? -11.714 10.241 9.618 1.00 23.58 85 GLY A C 1
ATOM 631 O O . GLY A 1 85 ? -11.235 10.926 8.714 1.00 26.20 85 GLY A O 1
ATOM 632 N N . GLY A 1 86 ? -11.907 8.932 9.509 1.00 23.56 86 GLY A N 1
ATOM 633 C CA . GLY A 1 86 ? -11.543 8.223 8.297 1.00 22.60 86 GLY A CA 1
ATOM 634 C C . GLY A 1 86 ? -10.739 6.991 8.653 1.00 21.47 86 GLY A C 1
ATOM 635 O O . GLY A 1 86 ? -10.783 5.980 7.953 1.00 23.17 86 GLY A O 1
ATOM 636 N N . VAL A 1 87 ? -9.998 7.081 9.751 1.00 18.96 87 VAL A N 1
ATOM 637 C CA . VAL A 1 87 ? -9.183 5.970 10.226 1.00 17.05 87 VAL A CA 1
ATOM 638 C C . VAL A 1 87 ? -9.096 5.985 11.744 1.00 14.66 87 VAL A C 1
ATOM 639 O O . VAL A 1 87 ? -9.254 7.030 12.377 1.00 13.51 87 VAL A O 1
ATOM 643 N N . PHE A 1 88 ? -8.858 4.814 12.321 1.00 12.15 88 PHE A N 1
ATOM 644 C CA . PHE A 1 88 ? -8.722 4.678 13.765 1.00 10.70 88 PHE A CA 1
ATOM 645 C C . PHE A 1 88 ? -7.242 4.537 14.083 1.00 11.99 88 PHE A C 1
ATOM 646 O O . PHE A 1 88 ? -6.512 3.828 13.393 1.00 13.04 88 PHE A O 1
ATOM 654 N N . GLU A 1 89 ? -6.811 5.220 15.133 1.00 11.93 89 GLU A N 1
ATOM 655 C CA . GLU A 1 89 ? -5.431 5.166 15.578 1.00 12.94 89 GLU A CA 1
ATOM 656 C C . GLU A 1 89 ? -5.437 4.311 16.841 1.00 12.77 89 GLU A C 1
ATOM 657 O O . GLU A 1 89 ? -5.995 4.714 17.858 1.00 12.84 89 GLU A O 1
ATOM 663 N N . VAL A 1 90 ? -4.838 3.124 16.761 1.00 11.13 90 VAL A N 1
ATOM 664 C CA . VAL A 1 90 ? -4.785 2.201 17.893 1.00 11.65 90 VAL A CA 1
ATOM 665 C C . VAL A 1 90 ? -3.404 2.252 18.533 1.00 11.39 90 VAL A C 1
ATOM 666 O O . VAL A 1 90 ? -2.395 2.038 17.864 1.00 11.92 90 VAL A O 1
ATOM 670 N N . GLU A 1 91 ? -3.361 2.524 19.832 1.00 10.20 91 GLU A N 1
ATOM 671 C CA . GLU A 1 91 ? -2.085 2.630 20.529 1.00 13.01 91 GLU A CA 1
ATOM 672 C C . GLU A 1 91 ? -1.795 1.538 21.549 1.00 12.34 91 GLU A C 1
ATOM 673 O O . GLU A 1 91 ? -2.643 1.194 22.369 1.00 13.23 91 GLU A O 1
ATOM 679 N N . THR A 1 92 ? -0.580 1.004 21.479 1.00 12.21 92 THR A N 1
ATOM 680 C CA . THR A 1 92 ? -0.115 -0.018 22.409 1.00 13.28 92 THR A CA 1
ATOM 681 C C . THR A 1 92 ? 1.154 0.559 23.029 1.00 14.25 92 THR A C 1
ATOM 682 O O . THR A 1 92 ? 1.474 1.728 22.817 1.00 13.96 92 THR A O 1
ATOM 686 N N . GLU A 1 93 ? 1.879 -0.258 23.782 1.00 15.99 93 GLU A N 1
ATOM 687 C CA . GLU A 1 93 ? 3.114 0.202 24.402 1.00 19.07 93 GLU A CA 1
ATOM 688 C C . GLU A 1 93 ? 4.201 0.406 23.351 1.00 20.17 93 GLU A C 1
ATOM 689 O O . GLU A 1 93 ? 5.109 1.216 23.537 1.00 22.13 93 GLU A O 1
ATOM 695 N N . GLU A 1 94 ? 4.097 -0.323 22.245 1.00 20.13 94 GLU A N 1
ATOM 696 C CA . GLU A 1 94 ? 5.084 -0.245 21.172 1.00 20.93 94 GLU A CA 1
ATOM 697 C C . GLU A 1 94 ? 4.896 0.940 20.231 1.00 20.35 94 GLU A C 1
ATOM 698 O O . GLU A 1 94 ? 5.849 1.384 19.587 1.00 21.55 94 GLU A O 1
ATOM 704 N N . GLY A 1 95 ? 3.672 1.446 20.144 1.00 18.27 95 GLY A N 1
ATOM 705 C CA . GLY A 1 95 ? 3.417 2.573 19.268 1.00 17.83 95 GLY A CA 1
ATOM 706 C C . GLY A 1 95 ? 1.994 2.620 18.753 1.00 16.28 95 GLY A C 1
ATOM 707 O O . GLY A 1 95 ? 1.074 2.118 19.396 1.00 15.76 95 GLY A O 1
ATOM 708 N N . VAL A 1 96 ? 1.815 3.217 17.581 1.00 15.03 96 VAL A N 1
ATOM 709 C CA . VAL A 1 96 ? 0.492 3.343 16.988 1.00 14.04 96 VAL A CA 1
ATOM 710 C C . VAL A 1 96 ? 0.354 2.656 15.632 1.00 14.41 96 VAL A C 1
ATOM 711 O O . VAL A 1 96 ? 1.298 2.612 14.843 1.00 15.25 96 VAL A O 1
ATOM 715 N N . GLU A 1 97 ? -0.834 2.111 15.384 1.00 12.76 97 GLU A N 1
ATOM 716 C CA . GLU A 1 97 ? -1.155 1.454 14.121 1.00 11.83 97 GLU A CA 1
ATOM 717 C C . GLU A 1 97 ? -2.495 2.032 13.676 1.00 12.12 97 GLU A C 1
ATOM 718 O O . GLU A 1 97 ? -3.360 2.316 14.506 1.00 12.97 97 GLU A O 1
ATOM 724 N N . LYS A 1 98 ? -2.671 2.211 12.372 1.00 11.46 98 LYS A N 1
ATOM 725 C CA . LYS A 1 98 ? -3.909 2.787 11.860 1.00 13.07 98 LYS A CA 1
ATOM 726 C C . LYS A 1 98 ? -4.688 1.820 10.984 1.00 11.34 98 LYS A C 1
ATOM 727 O O . LYS A 1 98 ? -4.105 1.015 10.264 1.00 12.14 98 LYS A O 1
ATOM 733 N N . ALA A 1 99 ? -6.013 1.912 11.055 1.00 11.00 99 ALA A N 1
ATOM 734 C CA . ALA A 1 99 ? -6.885 1.053 10.266 1.00 10.76 99 ALA A CA 1
ATOM 735 C C . ALA A 1 99 ? -8.244 1.709 10.063 1.00 9.79 99 ALA A C 1
ATOM 736 O O . ALA A 1 99 ? -8.728 2.436 10.929 1.00 10.31 99 ALA A O 1
ATOM 738 N N . GLU A 1 100 ? -8.860 1.448 8.915 1.00 9.88 100 GLU A N 1
ATOM 739 C CA . GLU A 1 100 ? -10.167 2.018 8.620 1.00 10.30 100 GLU A CA 1
ATOM 740 C C . GLU A 1 100 ? -11.257 1.300 9.411 1.00 8.60 100 GLU A C 1
ATOM 741 O O . GLU A 1 100 ? -12.282 1.893 9.748 1.00 10.38 100 GLU A O 1
ATOM 747 N N . ARG A 1 101 ? -11.034 0.023 9.711 1.00 8.11 101 ARG A N 1
ATOM 748 C CA . ARG A 1 101 ? -12.015 -0.756 10.460 1.00 8.00 101 ARG A CA 1
ATOM 749 C C . ARG A 1 101 ? -11.378 -1.510 11.624 1.00 7.67 101 ARG A C 1
ATOM 750 O O . ARG A 1 101 ? -10.211 -1.895 11.561 1.00 5.92 101 ARG A O 1
ATOM 758 N N . LEU A 1 102 ? -12.153 -1.702 12.691 1.00 7.00 102 LEU A N 1
ATOM 759 C CA . LEU A 1 102 ? -11.687 -2.418 13.875 1.00 8.57 102 LEU A CA 1
ATOM 760 C C . LEU A 1 102 ? -12.609 -3.594 14.153 1.00 8.77 102 LEU A C 1
ATOM 761 O O . LEU A 1 102 ? -13.821 -3.504 13.959 1.00 8.87 102 LEU A O 1
ATOM 766 N N . LEU A 1 103 ? -12.026 -4.701 14.598 1.00 7.79 103 LEU A N 1
ATOM 767 C CA . LEU A 1 103 ? -12.799 -5.888 14.935 1.00 8.88 103 LEU A CA 1
ATOM 768 C C . LEU A 1 103 ? -12.352 -6.296 16.330 1.00 9.42 103 LEU A C 1
ATOM 769 O O . LEU A 1 103 ? -11.231 -6.769 16.527 1.00 9.15 103 LEU A O 1
ATOM 774 N N . LEU A 1 104 ? -13.237 -6.086 17.298 1.00 7.32 104 LEU A N 1
ATOM 775 C CA . LEU A 1 104 ? -12.945 -6.388 18.693 1.00 6.27 104 LEU A CA 1
ATOM 776 C C . LEU A 1 104 ? -13.299 -7.818 19.093 1.00 6.37 104 LEU A C 1
ATOM 777 O O . LEU A 1 104 ? -14.469 -8.183 19.142 1.00 6.90 104 LEU A O 1
ATOM 782 N N . CYS A 1 105 ? -12.269 -8.614 19.369 1.00 6.23 105 CYS A N 1
ATOM 783 C CA . CYS A 1 105 ? -12.417 -10.008 19.792 1.00 7.37 105 CYS A CA 1
ATOM 784 C C . CYS A 1 105 ? -11.692 -10.069 21.127 1.00 6.94 105 CYS A C 1
ATOM 785 O O . CYS A 1 105 ? -10.813 -10.900 21.350 1.00 7.00 105 CYS A O 1
ATOM 788 N N . THR A 1 106 ? -12.110 -9.173 22.012 1.00 8.14 106 THR A N 1
ATOM 789 C CA . THR A 1 106 ? -11.506 -8.974 23.320 1.00 7.53 106 THR A CA 1
ATOM 790 C C . THR A 1 106 ? -12.118 -9.661 24.544 1.00 8.50 106 THR A C 1
ATOM 791 O O . THR A 1 106 ? -11.873 -9.234 25.674 1.00 8.25 106 THR A O 1
ATOM 795 N N . HIS A 1 107 ? -12.886 -10.724 24.337 1.00 7.96 107 HIS A N 1
ATOM 796 C CA . HIS A 1 107 ? -13.533 -11.419 25.450 1.00 8.40 107 HIS A CA 1
ATOM 797 C C . HIS A 1 107 ? -14.319 -10.378 26.261 1.00 9.82 107 HIS A C 1
ATOM 798 O O . HIS A 1 107 ? -14.843 -9.424 25.688 1.00 11.10 107 HIS A O 1
ATOM 805 N N . LYS A 1 108 ? -14.389 -10.540 27.580 1.00 10.05 108 LYS A N 1
ATOM 806 C CA . LYS A 1 108 ? -15.143 -9.611 28.423 1.00 13.73 108 LYS A CA 1
ATOM 807 C C . LYS A 1 108 ? -14.436 -8.314 28.822 1.00 12.35 108 LYS A C 1
ATOM 808 O O . LYS A 1 108 ? -15.064 -7.426 29.395 1.00 13.15 108 LYS A O 1
ATOM 814 N N . ASP A 1 109 ? -13.148 -8.191 28.516 1.00 11.90 109 ASP A N 1
ATOM 815 C CA . ASP A 1 109 ? -12.396 -6.989 28.880 1.00 11.94 109 ASP A CA 1
ATOM 816 C C . ASP A 1 109 ? -13.055 -5.734 28.308 1.00 11.74 109 ASP A C 1
ATOM 817 O O . ASP A 1 109 ? -13.098 -5.542 27.095 1.00 11.97 109 ASP A O 1
ATOM 822 N N . PRO A 1 110 ? -13.562 -4.848 29.182 1.00 12.29 110 PRO A N 1
ATOM 823 C CA . PRO A 1 110 ? -14.227 -3.615 28.750 1.00 11.93 110 PRO A CA 1
ATOM 824 C C . PRO A 1 110 ? -13.328 -2.474 28.274 1.00 11.87 110 PRO A C 1
ATOM 825 O O . PRO A 1 110 ? -13.825 -1.421 27.874 1.00 12.62 110 PRO A O 1
ATOM 829 N N . THR A 1 111 ? -12.017 -2.676 28.307 1.00 12.36 111 THR A N 1
ATOM 830 C CA . THR A 1 111 ? -11.086 -1.629 27.894 1.00 14.11 111 THR A CA 1
ATOM 831 C C . THR A 1 111 ? -11.410 -1.016 26.532 1.00 13.15 111 THR A C 1
ATOM 832 O O . THR A 1 111 ? -11.647 0.188 26.435 1.00 14.49 111 THR A O 1
ATOM 836 N N . LEU A 1 112 ? -11.425 -1.843 25.489 1.00 12.74 112 LEU A N 1
ATOM 837 C CA . LEU A 1 112 ? -11.701 -1.368 24.134 1.00 13.78 112 LEU A CA 1
ATOM 838 C C . LEU A 1 112 ? -13.085 -0.751 23.950 1.00 13.26 112 LEU A C 1
ATOM 839 O O . LEU A 1 112 ? -13.208 0.375 23.467 1.00 12.10 112 LEU A O 1
ATOM 844 N N . PRO A 1 113 ? -14.151 -1.475 24.325 1.00 11.42 113 PRO A N 1
ATOM 845 C CA . PRO A 1 113 ? -15.471 -0.867 24.139 1.00 11.94 113 PRO A CA 1
ATOM 846 C C . PRO A 1 113 ? -15.691 0.431 24.921 1.00 12.22 113 PRO A C 1
ATOM 847 O O . PRO A 1 113 ? -16.427 1.310 24.472 1.00 12.31 113 PRO A O 1
ATOM 851 N N . SER A 1 114 ? -15.046 0.561 26.076 1.00 12.00 114 SER A N 1
ATOM 852 C CA . SER A 1 114 ? -15.195 1.772 26.875 1.00 14.48 114 SER A CA 1
ATOM 853 C C . SER A 1 114 ? -14.503 2.970 26.224 1.00 15.58 114 SER A C 1
ATOM 854 O O . SER A 1 114 ? -15.006 4.094 26.286 1.00 16.85 114 SER A O 1
ATOM 857 N N . LEU A 1 115 ? -13.353 2.727 25.604 1.00 16.63 115 LEU A N 1
ATOM 858 C CA . LEU A 1 115 ? -12.607 3.790 24.931 1.00 17.39 115 LEU A CA 1
ATOM 859 C C . LEU A 1 115 ? -13.444 4.375 23.794 1.00 18.08 115 LEU A C 1
ATOM 860 O O . LEU A 1 115 ? -13.352 5.564 23.484 1.00 20.22 115 LEU A O 1
ATOM 865 N N . LEU A 1 116 ? -14.267 3.530 23.181 1.00 15.82 116 LEU A N 1
ATOM 866 C CA . LEU A 1 116 ? -15.109 3.944 22.065 1.00 13.83 116 LEU A CA 1
ATOM 867 C C . LEU A 1 116 ? -16.538 4.290 22.482 1.00 12.68 116 LEU A C 1
ATOM 868 O O . LEU A 1 116 ? -17.330 4.762 21.667 1.00 13.59 116 LEU A O 1
ATOM 873 N N . GLY A 1 117 ? -16.861 4.059 23.750 1.00 11.88 117 GLY A N 1
ATOM 874 C CA . GLY A 1 117 ? -18.195 4.354 24.240 1.00 11.49 117 GLY A CA 1
ATOM 875 C C . GLY A 1 117 ? -19.260 3.528 23.546 1.00 11.12 117 GLY A C 1
ATOM 876 O O . GLY A 1 117 ? -20.367 4.002 23.292 1.00 13.38 117 GLY A O 1
ATOM 877 N N . LEU A 1 118 ? -18.925 2.281 23.241 1.00 10.41 118 LEU A N 1
ATOM 878 C CA . LEU A 1 118 ? -19.851 1.387 22.562 1.00 9.55 118 LEU A CA 1
ATOM 879 C C . LEU A 1 118 ? -21.076 1.034 23.394 1.00 9.52 118 LEU A C 1
ATOM 880 O O . LEU A 1 118 ? -20.990 0.836 24.608 1.00 10.65 118 LEU A O 1
ATOM 885 N N . THR A 1 119 ? -22.221 0.954 22.728 1.00 9.78 119 THR A N 1
ATOM 886 C CA . THR A 1 119 ? -23.455 0.589 23.399 1.00 10.15 119 THR A CA 1
ATOM 887 C C . THR A 1 119 ? -23.292 -0.844 23.882 1.00 11.13 119 THR A C 1
ATOM 888 O O . THR A 1 119 ? -22.691 -1.673 23.200 1.00 10.85 119 THR A O 1
ATOM 892 N N . ARG A 1 120 ? -23.827 -1.132 25.060 1.00 10.46 120 ARG A N 1
ATOM 893 C CA . ARG A 1 120 ? -23.711 -2.465 25.627 1.00 12.59 120 ARG A CA 1
ATOM 894 C C . ARG A 1 120 ? -25.029 -3.216 25.720 1.00 12.61 120 ARG A C 1
ATOM 895 O O . ARG A 1 120 ? -26.109 -2.626 25.693 1.00 14.33 120 ARG A O 1
ATOM 903 N N . ARG A 1 121 ? -24.908 -4.534 25.814 1.00 14.63 121 ARG A N 1
ATOM 904 C CA . ARG A 1 121 ? -26.036 -5.441 25.973 1.00 16.35 121 ARG A CA 1
ATOM 905 C C . ARG A 1 121 ? -25.578 -6.227 27.188 1.00 15.32 121 ARG A C 1
ATOM 906 O O . ARG A 1 121 ? -24.794 -7.169 27.070 1.00 16.40 121 ARG A O 1
ATOM 914 N N . GLY A 1 122 ? -26.047 -5.827 28.363 1.00 15.90 122 GLY A N 1
ATOM 915 C CA . GLY A 1 122 ? -25.604 -6.499 29.566 1.00 15.71 122 GLY A CA 1
ATOM 916 C C . GLY A 1 122 ? -24.140 -6.139 29.739 1.00 15.48 122 GLY A C 1
ATOM 917 O O . GLY A 1 122 ? -23.762 -4.984 29.541 1.00 15.11 122 GLY A O 1
ATOM 918 N N . ALA A 1 123 ? -23.307 -7.115 30.085 1.00 15.15 123 ALA A N 1
ATOM 919 C CA . ALA A 1 123 ? -21.884 -6.864 30.281 1.00 13.75 123 ALA A CA 1
ATOM 920 C C . ALA A 1 123 ? -21.085 -6.989 28.987 1.00 12.88 123 ALA A C 1
ATOM 921 O O . ALA A 1 123 ? -19.860 -6.903 29.004 1.00 14.10 123 ALA A O 1
ATOM 923 N N . TYR A 1 124 ? -21.780 -7.171 27.869 1.00 11.92 124 TYR A N 1
ATOM 924 C CA . TYR A 1 124 ? -21.115 -7.343 26.579 1.00 11.10 124 TYR A CA 1
ATOM 925 C C . TYR A 1 124 ? -21.390 -6.214 25.592 1.00 10.22 124 TYR A C 1
ATOM 926 O O . TYR A 1 124 ? -22.185 -5.316 25.864 1.00 10.67 124 TYR A O 1
ATOM 935 N N . ILE A 1 125 ? -20.716 -6.260 24.446 1.00 8.81 125 ILE A N 1
ATOM 936 C CA . ILE A 1 125 ? -20.885 -5.246 23.410 1.00 7.83 125 ILE A CA 1
ATOM 937 C C . ILE A 1 125 ? -22.143 -5.547 22.603 1.00 8.09 125 ILE A C 1
ATOM 938 O O . ILE A 1 125 ? -22.343 -6.676 22.159 1.00 8.32 125 ILE A O 1
ATOM 943 N N . ASP A 1 126 ? -22.998 -4.546 22.422 1.00 7.91 126 ASP A N 1
ATOM 944 C CA . ASP A 1 126 ? -24.214 -4.735 21.648 1.00 8.63 126 ASP A CA 1
ATOM 945 C C . ASP A 1 126 ? -23.869 -4.733 20.162 1.00 8.38 126 ASP A C 1
ATOM 946 O O . ASP A 1 126 ? -23.073 -3.918 19.704 1.00 9.86 126 ASP A O 1
ATOM 951 N N . THR A 1 127 ? -24.469 -5.649 19.411 1.00 8.31 127 T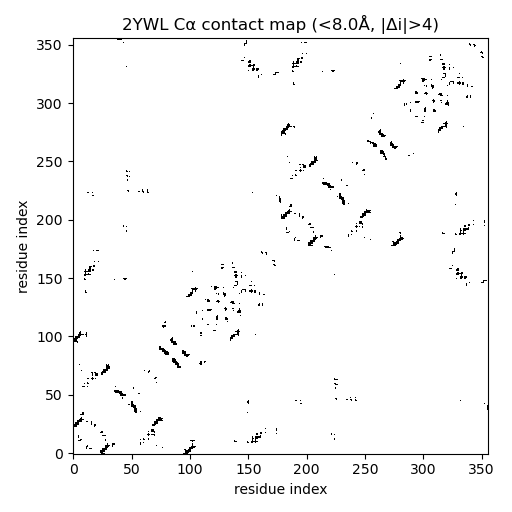HR A N 1
ATOM 952 C CA . THR A 1 127 ? -24.221 -5.743 17.977 1.00 9.05 127 THR A CA 1
ATOM 953 C C . THR A 1 127 ? -25.482 -6.181 17.257 1.00 9.50 127 THR A C 1
ATOM 954 O O . THR A 1 127 ? -26.439 -6.643 17.885 1.00 10.19 127 THR A O 1
ATOM 958 N N . ASP A 1 128 ? -25.496 -6.018 15.939 1.00 9.48 128 ASP A N 1
ATOM 959 C CA . ASP A 1 128 ? -26.629 -6.506 15.173 1.00 10.35 128 ASP A CA 1
ATOM 960 C C . ASP A 1 128 ? -26.222 -7.940 14.852 1.00 10.51 128 ASP A C 1
ATOM 961 O O . ASP A 1 128 ? -25.166 -8.398 15.304 1.00 10.90 128 ASP A O 1
ATOM 966 N N . GLU A 1 129 ? -27.046 -8.654 14.097 1.00 10.60 129 GLU A N 1
ATOM 967 C CA . GLU A 1 129 ? -26.752 -10.043 13.758 1.00 11.30 129 GLU A CA 1
ATOM 968 C C . GLU A 1 129 ? -25.324 -10.280 13.267 1.00 11.30 129 GLU A C 1
ATOM 969 O O . GLU A 1 129 ? -24.653 -11.213 13.721 1.00 10.91 129 GLU A O 1
ATOM 975 N N . GLY A 1 130 ? -24.865 -9.420 12.359 1.00 10.57 130 GLY A N 1
ATOM 976 C CA . GLY A 1 130 ? -23.541 -9.558 11.769 1.00 10.93 130 GLY A CA 1
ATOM 977 C C . GLY A 1 130 ? -22.320 -9.062 12.523 1.00 9.58 130 GLY A C 1
ATOM 978 O O . GLY A 1 130 ? -21.206 -9.140 12.004 1.00 11.36 130 GLY A O 1
ATOM 979 N N . GLY A 1 131 ? -22.507 -8.542 13.729 1.00 7.26 131 GLY A N 1
ATOM 980 C CA . GLY A 1 131 ? -21.364 -8.080 14.497 1.00 7.89 131 GLY A CA 1
ATOM 981 C C . GLY A 1 131 ? -21.051 -6.594 14.447 1.00 7.59 131 GLY A C 1
ATOM 982 O O . GLY A 1 131 ? -20.016 -6.162 14.957 1.00 7.71 131 GLY A O 1
ATOM 983 N N . ARG A 1 132 ? -21.929 -5.805 13.838 1.00 6.85 132 ARG A N 1
ATOM 984 C CA . ARG A 1 132 ? -21.707 -4.364 13.767 1.00 7.23 132 ARG A CA 1
ATOM 985 C C . ARG A 1 132 ? -22.088 -3.734 15.109 1.00 8.05 132 ARG A C 1
ATOM 986 O O . ARG A 1 132 ? -23.186 -3.961 15.630 1.00 7.53 132 ARG A O 1
ATOM 994 N N . THR A 1 133 ? -21.172 -2.952 15.673 1.00 7.04 133 THR A N 1
ATOM 995 C CA . THR A 1 133 ? -21.422 -2.297 16.955 1.00 8.08 133 THR A CA 1
ATOM 996 C C . THR A 1 133 ? -22.143 -0.972 16.735 1.00 7.86 133 THR A C 1
ATOM 997 O O . THR A 1 133 ? -22.535 -0.639 15.615 1.00 9.97 133 THR A O 1
ATOM 1001 N N . SER A 1 134 ? -22.308 -0.215 17.813 1.00 9.10 134 SER A N 1
ATOM 1002 C CA . SER A 1 134 ? -22.974 1.082 17.744 1.00 9.72 134 SER A CA 1
ATOM 1003 C C . SER A 1 134 ? -22.117 2.120 17.032 1.00 10.46 134 SER A C 1
ATOM 1004 O O . SER A 1 134 ? -22.619 3.159 16.604 1.00 12.70 134 SER A O 1
ATOM 1007 N N . TYR A 1 135 ? -20.827 1.830 16.901 1.00 10.06 135 TYR A N 1
ATOM 1008 C CA . TYR A 1 135 ? -19.888 2.749 16.265 1.00 8.97 135 TYR A CA 1
ATOM 1009 C C . TYR A 1 135 ? -19.562 2.315 14.836 1.00 9.94 135 TYR A C 1
ATOM 1010 O O . TYR A 1 135 ? -19.098 1.198 14.606 1.00 9.68 135 TYR A O 1
ATOM 1019 N N . PRO A 1 136 ? -19.793 3.197 13.852 1.00 9.32 136 PRO A N 1
ATOM 1020 C CA . PRO A 1 136 ? -19.505 2.854 12.456 1.00 9.43 136 PRO A CA 1
ATOM 1021 C C . PRO A 1 136 ? -18.073 2.363 12.240 1.00 9.49 136 PRO A C 1
ATOM 1022 O O . PRO A 1 136 ? -17.119 2.930 12.777 1.00 10.76 136 PRO A O 1
ATOM 1026 N N . ARG A 1 137 ? -17.946 1.300 11.452 1.00 9.23 137 ARG A N 1
ATOM 1027 C CA . ARG A 1 137 ? -16.662 0.692 11.117 1.00 10.81 137 ARG A CA 1
ATOM 1028 C C . ARG A 1 137 ? -16.013 -0.080 12.259 1.00 9.16 137 ARG A C 1
ATOM 1029 O O . ARG A 1 137 ? -14.856 -0.491 12.161 1.00 9.28 137 ARG A O 1
ATOM 1037 N N . VAL A 1 138 ? -16.761 -0.276 13.340 1.00 8.21 138 VAL A N 1
ATOM 1038 C CA . VAL A 1 138 ? -16.264 -1.039 14.480 1.00 7.59 138 VAL A CA 1
ATOM 1039 C C . VAL A 1 138 ? -17.149 -2.274 14.632 1.00 6.69 138 VAL A C 1
ATOM 1040 O O . VAL A 1 138 ? -18.372 -2.160 14.745 1.00 6.36 138 VAL A O 1
ATOM 1044 N N . TYR A 1 139 ? -16.520 -3.450 14.615 1.00 5.62 139 TYR A N 1
ATOM 1045 C CA . TYR A 1 139 ? -17.219 -4.729 14.738 1.00 6.31 139 TYR A CA 1
ATOM 1046 C C . TYR A 1 139 ? -16.738 -5.463 15.988 1.00 5.18 139 TYR A C 1
ATOM 1047 O O . TYR A 1 139 ? -15.689 -5.132 16.545 1.00 7.29 139 TYR A O 1
ATOM 1056 N N . ALA A 1 140 ? -17.501 -6.462 16.421 1.00 5.65 140 ALA A N 1
ATOM 1057 C CA . ALA A 1 140 ? -17.134 -7.253 17.595 1.00 4.78 140 ALA A CA 1
ATOM 1058 C C . ALA A 1 140 ? -17.531 -8.710 17.377 1.00 5.11 140 ALA A C 1
ATOM 1059 O O . ALA A 1 140 ? -18.522 -8.997 16.700 1.00 5.51 140 ALA A O 1
ATOM 1061 N N . ALA A 1 141 ? -16.763 -9.631 17.946 1.00 5.17 141 ALA A N 1
ATOM 1062 C CA . ALA A 1 141 ? -17.072 -11.047 17.786 1.00 6.01 141 ALA A CA 1
ATOM 1063 C C . ALA A 1 141 ? -16.667 -11.885 18.990 1.00 6.27 141 ALA A C 1
ATOM 1064 O O . ALA A 1 141 ? -15.853 -11.462 19.819 1.00 6.29 141 ALA A O 1
ATOM 1066 N N . GLY A 1 142 ? -17.242 -13.083 19.068 1.00 5.67 142 GLY A N 1
ATOM 1067 C CA . GLY A 1 142 ? -16.930 -13.994 20.153 1.00 6.07 142 GLY A CA 1
ATOM 1068 C C . GLY A 1 142 ? -17.549 -13.600 21.476 1.00 5.31 142 GLY A C 1
ATOM 1069 O O . GLY A 1 142 ? -18.620 -12.994 21.523 1.00 5.61 142 GLY A O 1
ATOM 1070 N N . VAL A 1 143 ? -16.865 -13.948 22.559 1.00 6.00 143 VAL A N 1
ATOM 1071 C CA . VAL A 1 143 ? -17.346 -13.631 23.893 1.00 6.23 143 VAL A CA 1
ATOM 1072 C C . VAL A 1 143 ? -17.576 -12.130 24.049 1.00 6.59 143 VAL A C 1
ATOM 1073 O O . VAL A 1 143 ? -18.491 -11.709 24.755 1.00 7.37 143 VAL A O 1
ATOM 1077 N N . ALA A 1 144 ? -16.764 -11.326 23.367 1.00 5.78 144 ALA A N 1
ATOM 1078 C CA . ALA A 1 144 ? -16.887 -9.876 23.449 1.00 8.13 144 ALA A CA 1
ATOM 1079 C C . ALA A 1 144 ? -18.296 -9.381 23.146 1.00 7.75 144 ALA A C 1
ATOM 1080 O O . ALA A 1 144 ? -18.735 -8.376 23.713 1.00 8.41 144 ALA A O 1
ATOM 1082 N N . ARG A 1 145 ? -19.008 -10.066 22.252 1.00 6.62 145 ARG A N 1
ATOM 1083 C CA . ARG A 1 145 ? -20.362 -9.641 21.929 1.00 6.84 145 ARG A CA 1
ATOM 1084 C C . ARG A 1 145 ? -21.458 -10.529 22.509 1.00 7.38 145 ARG A C 1
ATOM 1085 O O . ARG A 1 145 ? -22.601 -10.509 22.050 1.00 7.19 145 ARG A O 1
ATOM 1093 N N . GLY A 1 146 ? -21.108 -11.311 23.524 1.00 7.21 146 GLY A N 1
ATOM 1094 C CA . GLY A 1 146 ? -22.110 -12.138 24.170 1.00 8.28 146 GLY A CA 1
ATOM 1095 C C . GLY A 1 146 ? -22.271 -13.587 23.762 1.00 7.74 146 GLY A C 1
ATOM 1096 O O . GLY A 1 146 ? -23.262 -14.208 24.131 1.00 8.59 146 GLY A O 1
ATOM 1097 N N . LYS A 1 147 ? -21.330 -14.131 22.998 1.00 7.38 147 LYS A N 1
ATOM 1098 C CA . LYS A 1 147 ? -21.430 -15.534 22.614 1.00 7.69 147 LYS A CA 1
ATOM 1099 C C . LYS A 1 147 ? -20.918 -16.336 23.800 1.00 8.80 147 LYS A C 1
ATOM 1100 O O . LYS A 1 147 ? -19.781 -16.811 23.812 1.00 8.50 147 LYS A O 1
ATOM 1106 N N . VAL A 1 148 ? -21.773 -16.463 24.809 1.00 8.30 148 VAL A N 1
ATOM 1107 C CA . VAL A 1 148 ? -21.431 -17.170 26.035 1.00 9.53 148 VAL A CA 1
ATOM 1108 C C . VAL A 1 148 ? -22.541 -18.150 26.417 1.00 9.42 148 VAL A C 1
ATOM 1109 O O . VAL A 1 148 ? -23.670 -18.015 25.958 1.00 9.92 148 VAL A O 1
ATOM 1113 N N . PRO A 1 149 ? -22.226 -19.165 27.244 1.00 10.60 149 PRO A N 1
ATOM 1114 C CA . PRO A 1 149 ? -20.917 -19.462 27.837 1.00 11.09 149 PRO A CA 1
ATOM 1115 C C . PRO A 1 149 ? -19.887 -19.663 26.733 1.00 8.79 149 PRO A C 1
ATOM 1116 O O . PRO A 1 149 ? -20.139 -20.380 25.768 1.00 9.00 149 PRO A O 1
ATOM 1120 N N . GLY A 1 150 ? -18.733 -19.028 26.878 1.00 7.78 150 GLY A N 1
ATOM 1121 C CA . GLY A 1 150 ? -17.710 -19.139 25.857 1.00 7.65 150 GLY A CA 1
ATOM 1122 C C . GLY A 1 150 ? -17.045 -20.488 25.648 1.00 7.46 150 GLY A C 1
ATOM 1123 O O . GLY A 1 150 ? -16.772 -21.223 26.597 1.00 7.76 150 GLY A O 1
ATOM 1124 N N . HIS A 1 151 ? -16.800 -20.809 24.379 1.00 6.91 151 HIS A N 1
ATOM 1125 C CA . HIS A 1 151 ? -16.101 -22.029 23.984 1.00 5.16 151 HIS A CA 1
ATOM 1126 C C . HIS A 1 151 ? -15.270 -21.676 22.755 1.00 6.28 151 HIS A C 1
ATOM 1127 O O . HIS A 1 151 ? -15.650 -20.809 21.969 1.00 6.26 151 HIS A O 1
ATOM 1134 N N . ALA A 1 152 ? -14.132 -22.342 22.602 1.00 5.92 152 ALA A N 1
ATOM 1135 C CA . ALA A 1 152 ? -13.223 -22.074 21.492 1.00 5.60 152 ALA A CA 1
ATOM 1136 C C . ALA A 1 152 ? -13.859 -22.134 20.107 1.00 5.83 152 ALA A C 1
ATOM 1137 O O . ALA A 1 152 ? -13.699 -21.210 19.307 1.00 5.58 152 ALA A O 1
ATOM 1139 N N . ILE A 1 153 ? -14.577 -23.214 19.815 1.00 5.61 153 ILE A N 1
ATOM 1140 C CA . ILE A 1 153 ? -15.198 -23.350 18.500 1.00 4.79 153 ILE A CA 1
ATOM 1141 C C . ILE A 1 153 ? -16.295 -22.302 18.272 1.00 5.58 153 ILE A C 1
ATOM 1142 O O . ILE A 1 153 ? -16.486 -21.834 17.149 1.00 4.95 153 ILE A O 1
ATOM 1147 N N . ILE A 1 154 ? -17.005 -21.928 19.336 1.00 4.98 154 ILE A N 1
ATOM 1148 C CA . ILE A 1 154 ? -18.067 -20.926 19.234 1.00 5.24 154 ILE A CA 1
ATOM 1149 C C . ILE A 1 154 ? -17.453 -19.579 18.867 1.00 4.50 154 ILE A C 1
ATOM 1150 O O . ILE A 1 154 ? -17.955 -18.879 17.987 1.00 5.52 154 ILE A O 1
ATOM 1155 N N . SER A 1 155 ? -16.359 -19.224 19.536 1.00 3.96 155 SER A N 1
ATOM 1156 C CA . SER A 1 155 ? -15.686 -17.964 19.251 1.00 3.34 155 SER A CA 1
ATOM 1157 C C . SER A 1 155 ? -15.014 -17.972 17.883 1.00 3.93 155 SER A C 1
ATOM 1158 O O . SER A 1 155 ? -15.040 -16.967 17.182 1.00 4.88 155 SER A O 1
ATOM 1161 N N . ALA A 1 156 ? -14.425 -19.100 17.497 1.00 4.41 156 ALA A N 1
ATOM 1162 C CA . ALA A 1 156 ? -13.771 -19.187 16.190 1.00 3.98 156 ALA A CA 1
ATOM 1163 C C . ALA A 1 156 ? -14.818 -19.016 15.092 1.00 4.64 156 ALA A C 1
ATOM 1164 O O . ALA A 1 156 ? -14.599 -18.301 14.112 1.00 5.02 156 ALA A O 1
ATOM 1166 N N . GLY A 1 1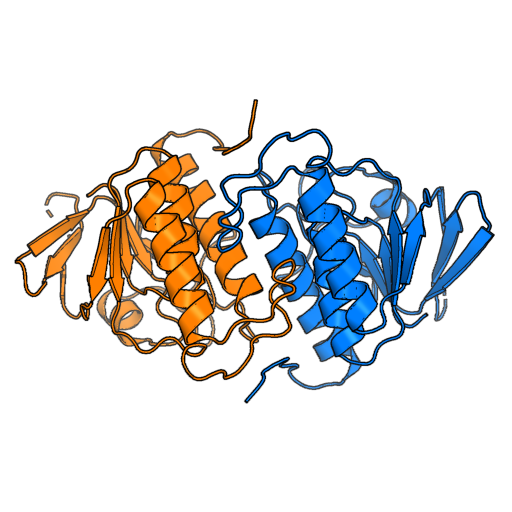57 ? -15.958 -19.681 15.262 1.00 3.90 157 GLY A N 1
ATOM 1167 C CA . GLY A 1 157 ? -17.020 -19.578 14.280 1.00 3.68 157 GLY A CA 1
ATOM 1168 C C . GLY A 1 157 ? -17.568 -18.167 14.187 1.00 4.05 157 GLY A C 1
ATOM 1169 O O . GLY A 1 157 ? -17.805 -17.657 13.090 1.00 5.55 157 GLY A O 1
ATOM 1170 N N . ASP A 1 158 ? -17.760 -17.514 15.329 1.00 5.45 158 ASP A N 1
ATOM 1171 C CA . ASP A 1 158 ? -18.299 -16.163 15.298 1.00 5.49 158 ASP A CA 1
ATOM 1172 C C . ASP A 1 158 ? -17.296 -15.170 14.722 1.00 5.40 158 ASP A C 1
ATOM 1173 O O . ASP A 1 158 ? -17.684 -14.210 14.054 1.00 5.48 158 ASP A O 1
ATOM 1178 N N . GLY A 1 159 ? -16.010 -15.398 14.974 1.00 4.28 159 GLY A N 1
ATOM 1179 C CA . GLY A 1 159 ? -14.995 -14.513 14.432 1.00 5.05 159 GLY A CA 1
ATOM 1180 C C . GLY A 1 159 ? -15.041 -14.547 12.913 1.00 4.54 159 GLY A C 1
ATOM 1181 O O . GLY A 1 159 ? -14.945 -13.513 12.261 1.00 5.86 159 GLY A O 1
ATOM 1182 N N . ALA A 1 160 ? -15.193 -15.742 12.350 1.00 4.84 160 ALA A N 1
ATOM 1183 C CA . ALA A 1 160 ? -15.260 -15.888 10.898 1.00 3.99 160 ALA A CA 1
ATOM 1184 C C . ALA A 1 160 ? -16.542 -15.262 10.352 1.00 5.09 160 ALA A C 1
ATOM 1185 O O . ALA A 1 160 ? -16.532 -14.626 9.299 1.00 6.15 160 ALA A O 1
ATOM 1187 N N . TYR A 1 161 ? -17.641 -15.449 11.076 1.00 5.47 161 TYR A N 1
ATOM 1188 C CA . TYR A 1 161 ? -18.941 -14.920 10.674 1.00 5.97 161 TYR A CA 1
ATOM 1189 C C . TYR A 1 161 ? -18.931 -13.396 10.581 1.00 6.61 161 TYR A C 1
ATOM 1190 O O . TYR A 1 161 ? -19.408 -12.818 9.600 1.00 5.81 161 TYR A O 1
ATOM 1199 N N . VAL A 1 162 ? -18.386 -12.744 11.603 1.00 5.61 162 VAL A N 1
ATOM 1200 C CA . VAL A 1 162 ? -18.328 -11.290 11.605 1.00 4.89 162 VAL A CA 1
ATOM 1201 C C . VAL A 1 162 ? -17.365 -10.805 10.522 1.00 6.16 162 VAL A C 1
ATOM 1202 O O . VAL A 1 162 ? -17.634 -9.811 9.840 1.00 5.45 162 VAL A O 1
ATOM 1206 N N . ALA A 1 163 ? -16.258 -11.520 10.349 1.00 4.51 163 ALA A N 1
ATOM 1207 C CA . ALA A 1 163 ? -15.274 -11.159 9.333 1.00 5.20 163 ALA A CA 1
ATOM 1208 C C . ALA A 1 163 ? -15.901 -11.228 7.943 1.00 5.27 163 ALA A C 1
ATOM 1209 O O . ALA A 1 163 ? -15.687 -10.343 7.110 1.00 6.75 163 ALA A O 1
ATOM 1211 N N . VAL A 1 164 ? -16.673 -12.281 7.694 1.00 6.32 164 VAL A N 1
ATOM 1212 C CA . VAL A 1 164 ? -17.316 -12.446 6.398 1.00 6.01 164 VAL A CA 1
ATOM 1213 C C . VAL A 1 164 ? -18.272 -11.297 6.111 1.00 7.90 164 VAL A C 1
ATOM 1214 O O . VAL A 1 164 ? -18.380 -10.841 4.972 1.00 8.39 164 VAL A O 1
ATOM 1218 N N . HIS A 1 165 ? -18.958 -10.804 7.135 1.00 7.15 165 HIS A N 1
ATOM 1219 C CA . HIS A 1 165 ? -19.865 -9.700 6.889 1.00 7.86 165 HIS A CA 1
ATOM 1220 C C . HIS A 1 165 ? -19.145 -8.374 6.767 1.00 7.67 165 HIS A C 1
ATOM 1221 O O . HIS A 1 165 ? -19.623 -7.468 6.085 1.00 8.25 165 HIS A O 1
ATOM 1228 N N . LEU A 1 166 ? -17.986 -8.264 7.405 1.00 6.21 166 LEU A N 1
ATOM 1229 C CA . LEU A 1 166 ? -17.192 -7.050 7.295 1.00 6.54 166 LEU A CA 1
ATOM 1230 C C . LEU A 1 166 ? -16.727 -6.978 5.841 1.00 7.32 166 LEU A C 1
ATOM 1231 O O . LEU A 1 166 ? -16.759 -5.917 5.220 1.00 6.97 166 LEU A O 1
ATOM 1236 N N . VAL A 1 167 ? -16.301 -8.116 5.299 1.00 7.34 167 VAL A N 1
ATOM 1237 C CA . VAL A 1 167 ? -15.841 -8.162 3.914 1.00 7.25 167 VAL A CA 1
ATOM 1238 C C . VAL A 1 167 ? -17.001 -7.868 2.973 1.00 7.39 167 VAL A C 1
ATOM 1239 O O . VAL A 1 167 ? -16.834 -7.156 1.982 1.00 8.91 167 VAL A O 1
ATOM 1243 N N . SER A 1 168 ? -18.177 -8.416 3.280 1.00 8.19 168 SER A N 1
ATOM 1244 C CA . SER A 1 168 ? -19.354 -8.177 2.449 1.00 9.30 168 SER A CA 1
ATOM 1245 C C . SER A 1 168 ? -19.655 -6.681 2.408 1.00 9.61 168 SER A C 1
ATOM 1246 O O . SER A 1 168 ? -19.967 -6.136 1.348 1.00 10.80 168 SER A O 1
ATOM 1249 N N . ASP A 1 169 ? -19.553 -6.020 3.560 1.00 10.04 169 ASP A N 1
ATOM 1250 C CA . ASP A 1 169 ? -19.804 -4.583 3.647 1.00 9.90 169 ASP A CA 1
ATOM 1251 C C . ASP A 1 169 ? -18.795 -3.808 2.803 1.00 11.13 169 ASP A C 1
ATOM 1252 O O . ASP A 1 169 ? -19.154 -2.881 2.075 1.00 12.07 169 ASP A O 1
ATOM 1257 N N . LEU A 1 170 ? -17.528 -4.189 2.914 1.00 10.56 170 LEU A N 1
ATOM 1258 C CA . LEU A 1 170 ? -16.464 -3.515 2.181 1.00 10.87 170 LEU A CA 1
ATOM 1259 C C . LEU A 1 170 ? -16.584 -3.688 0.668 1.00 11.15 170 LEU A C 1
ATOM 1260 O O . LEU A 1 170 ? -16.439 -2.719 -0.082 1.00 12.42 170 LEU A O 1
ATOM 1265 N N . ARG A 1 171 ? -16.859 -4.912 0.224 1.00 10.49 171 ARG A N 1
ATOM 1266 C CA . ARG A 1 171 ? -16.970 -5.209 -1.208 1.00 10.82 171 ARG A CA 1
ATOM 1267 C C . ARG A 1 171 ? -18.255 -4.765 -1.889 1.00 12.39 171 ARG A C 1
ATOM 1268 O O . ARG A 1 171 ? -18.283 -4.582 -3.108 1.00 14.01 171 ARG A O 1
ATOM 1276 N N . GLY A 1 172 ? -19.322 -4.612 -1.117 1.00 12.58 172 GLY A N 1
ATOM 1277 C CA . GLY A 1 172 ? -20.582 -4.201 -1.708 1.00 13.61 172 GLY A CA 1
ATOM 1278 C C . GLY A 1 172 ? -21.390 -5.360 -2.263 1.00 14.05 172 GLY A C 1
ATOM 1279 O O . GLY A 1 172 ? -22.343 -5.153 -3.011 1.00 15.68 172 GLY A O 1
ATOM 1280 N N . GLU A 1 173 ? -21.001 -6.583 -1.916 1.00 14.32 173 GLU A N 1
ATOM 1281 C CA . GLU A 1 173 ? -21.720 -7.777 -2.353 1.00 14.82 173 GLU A CA 1
ATOM 1282 C C . GLU A 1 173 ? -21.446 -8.941 -1.406 1.00 13.81 173 GLU A C 1
ATOM 1283 O O . GLU A 1 173 ? -20.455 -8.928 -0.675 1.00 14.10 173 GLU A O 1
ATOM 1289 N N . PRO A 1 174 ? -22.334 -9.953 -1.389 1.00 13.77 174 PRO A N 1
ATOM 1290 C CA . PRO A 1 174 ? -22.168 -11.121 -0.515 1.00 13.76 174 PRO A CA 1
ATOM 1291 C C . PRO A 1 174 ? -20.802 -11.765 -0.699 1.00 13.75 174 PRO A C 1
ATOM 1292 O O . PRO A 1 174 ? -20.376 -12.027 -1.826 1.00 16.04 174 PRO A O 1
ATOM 1296 N N . TYR A 1 175 ? -20.113 -12.022 0.408 1.00 11.52 175 TYR A N 1
ATOM 1297 C CA . TYR A 1 175 ? -18.796 -12.632 0.332 1.00 9.56 175 TYR A CA 1
ATOM 1298 C C . TYR A 1 175 ? -18.821 -14.095 0.740 1.00 10.76 175 TYR A C 1
ATOM 1299 O O . TYR A 1 175 ? -19.327 -14.445 1.805 1.00 10.26 175 TYR A O 1
ATOM 1308 N N . LYS A 1 176 ? -18.267 -14.943 -0.118 1.00 10.80 176 LYS A N 1
ATOM 1309 C CA . LYS A 1 176 ? -18.191 -16.371 0.143 1.00 12.16 176 LYS A CA 1
ATOM 1310 C C . LYS A 1 176 ? -16.763 -16.838 -0.104 1.00 11.99 176 LYS A C 1
ATOM 1311 O O . LYS A 1 176 ? -16.191 -16.579 -1.163 1.00 13.31 176 LYS A O 1
ATOM 1317 N N . ASP A 1 177 ? -16.184 -17.511 0.883 1.00 8.49 177 ASP A N 1
ATOM 1318 C CA . ASP A 1 177 ? -14.828 -18.031 0.760 1.00 7.46 177 ASP A CA 1
ATOM 1319 C C . ASP A 1 177 ? -14.991 -19.532 0.565 1.00 8.91 177 ASP A C 1
ATOM 1320 O O . ASP A 1 177 ? -14.810 -20.318 1.493 1.00 8.83 177 ASP A O 1
ATOM 1325 N N . HIS A 1 178 ? -15.362 -19.911 -0.655 1.00 9.90 178 HIS A N 1
ATOM 1326 C CA . HIS A 1 178 ? -15.605 -21.305 -0.997 1.00 12.28 178 HIS A CA 1
ATOM 1327 C C . HIS A 1 178 ? -14.608 -21.847 -2.012 1.00 15.05 178 HIS A C 1
ATOM 1328 O O . HIS A 1 178 ? -14.274 -21.177 -2.986 1.00 16.55 178 HIS A O 1
ATOM 1335 N N . ALA A 1 179 ? -14.147 -23.071 -1.782 1.00 18.32 179 ALA A N 1
ATOM 1336 C CA . ALA A 1 179 ? -13.187 -23.708 -2.677 1.00 21.92 179 ALA A CA 1
ATOM 1337 C C . ALA A 1 179 ? -13.889 -24.632 -3.666 1.00 25.11 179 ALA A C 1
ATOM 1338 O O . ALA A 1 179 ? -15.110 -24.791 -3.626 1.00 26.28 179 ALA A O 1
ATOM 1340 N N . LEU A 1 180 ? -13.107 -25.239 -4.555 1.00 27.27 180 LEU A N 1
ATOM 1341 C CA . LEU A 1 180 ? -13.649 -26.147 -5.559 1.00 29.09 180 LEU A CA 1
ATOM 1342 C C . LEU A 1 180 ? -13.243 -27.595 -5.281 1.00 29.87 180 LEU A C 1
ATOM 1343 O O . LEU A 1 180 ? -12.857 -28.292 -6.242 1.00 31.96 180 LEU A O 1
ATOM 1357 N N . TRP B 1 2 ? -34.282 -40.874 23.256 1.00 20.99 2 TRP B N 1
ATOM 1358 C CA . TRP B 1 2 ? -33.240 -39.887 22.986 1.00 16.53 2 TRP B CA 1
ATOM 1359 C C . TRP B 1 2 ? -33.525 -38.566 23.679 1.00 15.40 2 TRP B C 1
ATOM 1360 O O . TRP B 1 2 ? -34.679 -38.160 23.809 1.00 14.52 2 TRP B O 1
ATOM 1371 N N . ASP B 1 3 ? -32.471 -37.894 24.128 1.00 13.03 3 ASP B N 1
ATOM 1372 C CA . ASP B 1 3 ? -32.641 -36.594 24.760 1.00 11.23 3 ASP B CA 1
ATOM 1373 C C . ASP B 1 3 ? -32.813 -35.591 23.624 1.00 10.52 3 ASP B C 1
ATOM 1374 O O . ASP B 1 3 ? -33.615 -34.661 23.712 1.00 11.09 3 ASP B O 1
ATOM 1379 N N . VAL B 1 4 ? -32.059 -35.800 22.550 1.00 10.25 4 VAL B N 1
ATOM 1380 C CA . VAL B 1 4 ? -32.115 -34.918 21.394 1.00 9.66 4 VAL B CA 1
ATOM 1381 C C . VAL B 1 4 ? -31.897 -35.681 20.096 1.00 8.92 4 VAL B C 1
ATOM 1382 O O . VAL B 1 4 ? -31.060 -36.580 20.026 1.00 9.54 4 VAL B O 1
ATOM 1386 N N . ILE B 1 5 ? -32.667 -35.330 19.076 1.00 9.04 5 ILE B N 1
ATOM 1387 C CA . ILE B 1 5 ? -32.486 -35.920 17.763 1.00 8.53 5 ILE B CA 1
ATOM 1388 C C . ILE B 1 5 ? -32.046 -34.741 16.911 1.00 8.90 5 ILE B C 1
ATOM 1389 O O . ILE B 1 5 ? -32.733 -33.720 16.850 1.00 8.54 5 ILE B O 1
ATOM 1394 N N . VAL B 1 6 ? -30.882 -34.876 16.289 1.00 7.75 6 VAL B N 1
ATOM 1395 C CA . VAL B 1 6 ? -30.333 -33.832 15.437 1.00 8.33 6 VAL B CA 1
ATOM 1396 C C . VAL B 1 6 ? -30.599 -34.205 13.986 1.00 8.79 6 VAL B C 1
ATOM 1397 O O . VAL B 1 6 ? -30.225 -35.293 13.540 1.00 8.89 6 VAL B O 1
ATOM 1401 N N . VAL B 1 7 ? -31.264 -33.316 13.257 1.00 7.84 7 VAL B N 1
ATOM 1402 C CA . VAL B 1 7 ? -31.550 -33.566 11.850 1.00 8.66 7 VAL B CA 1
ATOM 1403 C C . VAL B 1 7 ? -30.520 -32.814 11.027 1.00 8.60 7 VAL B C 1
ATOM 1404 O O . VAL B 1 7 ? -30.490 -31.582 11.025 1.00 9.71 7 VAL B O 1
ATOM 1408 N N . GLY B 1 8 ? -29.672 -33.565 10.335 1.00 9.35 8 GLY B N 1
ATOM 1409 C CA . GLY B 1 8 ? -28.633 -32.950 9.534 1.00 8.42 8 GLY B CA 1
ATOM 1410 C C . GLY B 1 8 ? -27.283 -33.286 10.127 1.00 9.93 8 GLY B C 1
ATOM 1411 O O . GLY B 1 8 ? -27.033 -33.016 11.308 1.00 9.17 8 GLY B O 1
ATOM 1412 N N . GLY B 1 9 ? -26.416 -33.867 9.301 1.00 9.60 9 GLY B N 1
ATOM 1413 C CA . GLY B 1 9 ? -25.097 -34.269 9.746 1.00 11.03 9 GLY B CA 1
ATOM 1414 C C . GLY B 1 9 ? -23.953 -33.549 9.063 1.00 11.24 9 GLY B C 1
ATOM 1415 O O . GLY B 1 9 ? -22.948 -34.165 8.698 1.00 11.00 9 GLY B O 1
ATOM 1416 N N . GLY B 1 10 ? -24.125 -32.245 8.871 1.00 8.47 10 GLY B N 1
ATOM 1417 C CA . GLY B 1 10 ? -23.087 -31.424 8.282 1.00 8.42 10 GLY B CA 1
ATOM 1418 C C . GLY B 1 10 ? -22.318 -30.830 9.451 1.00 8.62 10 GLY B C 1
ATOM 1419 O O . GLY B 1 10 ? -22.485 -31.285 10.585 1.00 7.49 10 GLY B O 1
ATOM 1420 N N . PRO B 1 11 ? -21.477 -29.812 9.224 1.00 7.15 11 PRO B N 1
ATOM 1421 C CA . PRO B 1 11 ? -20.716 -29.217 10.326 1.00 7.39 11 PRO B CA 1
ATOM 1422 C C . PRO B 1 11 ? -21.532 -28.783 11.547 1.00 7.26 11 PRO B C 1
ATOM 1423 O O . PRO B 1 11 ? -21.113 -29.021 12.686 1.00 6.85 11 PRO B O 1
ATOM 1427 N N . SER B 1 12 ? -22.687 -28.151 11.332 1.00 6.92 12 SER B N 1
ATOM 1428 C CA . SER B 1 12 ? -23.482 -27.702 12.477 1.00 6.49 12 SER B CA 1
ATOM 1429 C C . SER B 1 12 ? -24.054 -28.863 13.279 1.00 6.10 12 SER B C 1
ATOM 1430 O O . SER B 1 12 ? -23.974 -28.865 14.508 1.00 5.68 12 SER B O 1
ATOM 1433 N N . GLY B 1 13 ? -24.608 -29.854 12.585 1.00 5.57 13 GLY B N 1
ATOM 1434 C CA . GLY B 1 13 ? -25.184 -31.007 13.257 1.00 6.53 13 GLY B CA 1
ATOM 1435 C C . GLY B 1 13 ? -24.175 -31.861 14.007 1.00 5.61 13 GLY B C 1
ATOM 1436 O O . GLY B 1 13 ? -24.433 -32.294 15.137 1.00 6.47 13 GLY B O 1
ATOM 1437 N N . LEU B 1 14 ? -23.024 -32.105 13.388 1.00 5.65 14 LEU B N 1
ATOM 1438 C CA . LEU B 1 14 ? -21.989 -32.917 14.012 1.00 6.98 14 LEU B CA 1
ATOM 1439 C C . LEU B 1 14 ? -21.332 -32.191 15.184 1.00 7.49 14 LEU B C 1
ATOM 1440 O O . LEU B 1 14 ? -20.950 -32.817 16.172 1.00 7.86 14 LEU B O 1
ATOM 1445 N N . SER B 1 15 ? -21.211 -30.871 15.084 1.00 7.08 15 SER B N 1
ATOM 1446 C CA . SER B 1 15 ? -20.619 -30.100 16.169 1.00 5.90 15 SER B CA 1
ATOM 1447 C C . SER B 1 15 ? -21.596 -30.087 17.338 1.00 6.45 15 SER B C 1
ATOM 1448 O O . SER B 1 15 ? -21.195 -30.227 18.493 1.00 6.56 15 SER B O 1
ATOM 1451 N N . ALA B 1 16 ? -22.880 -29.924 17.035 1.00 7.26 16 ALA B N 1
ATOM 1452 C CA . ALA B 1 16 ? -23.900 -29.923 18.079 1.00 5.66 16 ALA B CA 1
ATOM 1453 C C . ALA B 1 16 ? -23.900 -31.288 18.762 1.00 5.57 16 ALA B C 1
ATOM 1454 O O . ALA B 1 16 ? -23.943 -31.380 19.991 1.00 6.50 16 ALA B O 1
ATOM 1456 N N . ALA B 1 17 ? -23.839 -32.345 17.957 1.00 6.83 17 ALA B N 1
ATOM 1457 C CA . ALA B 1 17 ? -23.840 -33.709 18.482 1.00 7.51 17 ALA B CA 1
ATOM 1458 C C . ALA B 1 17 ? -22.679 -33.943 19.447 1.00 7.06 17 ALA B C 1
ATOM 1459 O O . ALA B 1 17 ? -22.850 -34.559 20.504 1.00 7.28 17 ALA B O 1
ATOM 1461 N N . LEU B 1 18 ? -21.500 -33.450 19.084 1.00 6.35 18 LEU B N 1
ATOM 1462 C CA . LEU B 1 18 ? -20.319 -33.587 19.932 1.00 5.64 18 LEU B CA 1
ATOM 1463 C C . LEU B 1 18 ? -20.561 -32.959 21.303 1.00 6.28 18 LEU B C 1
ATOM 1464 O O . LEU B 1 18 ? -20.278 -33.563 22.337 1.00 5.94 18 LEU B O 1
ATOM 1469 N N . PHE B 1 19 ? -21.084 -31.738 21.314 1.00 6.24 19 PHE B N 1
ATOM 1470 C CA . PHE B 1 19 ? -21.343 -31.061 22.578 1.00 6.79 19 PHE B CA 1
ATOM 1471 C C . PHE B 1 19 ? -22.460 -31.705 23.385 1.00 6.56 19 PHE B C 1
ATOM 1472 O O . PHE B 1 19 ? -22.368 -31.814 24.607 1.00 7.54 19 PHE B O 1
ATOM 1480 N N . LEU B 1 20 ? -23.516 -32.133 22.706 1.00 7.24 20 LEU B N 1
ATOM 1481 C CA . LEU B 1 20 ? -24.631 -32.769 23.393 1.00 7.21 20 LEU B CA 1
ATOM 1482 C C . LEU B 1 20 ? -24.180 -34.080 24.028 1.00 7.59 20 LEU B C 1
ATOM 1483 O O . LEU B 1 20 ? -24.527 -34.377 25.175 1.00 8.10 20 LEU B O 1
ATOM 1488 N N . ALA B 1 21 ? -23.389 -34.852 23.287 1.00 7.62 21 ALA B N 1
ATOM 1489 C CA . ALA B 1 21 ? -22.891 -36.133 23.784 1.00 8.59 21 ALA B CA 1
ATOM 1490 C C . ALA B 1 21 ? -21.958 -35.945 24.977 1.00 8.65 21 ALA B C 1
ATOM 1491 O O . ALA B 1 21 ? -21.995 -36.725 25.932 1.00 10.42 21 ALA B O 1
ATOM 1493 N N . ARG B 1 22 ? -21.111 -34.919 24.921 1.00 8.63 22 ARG B N 1
ATOM 1494 C CA . ARG B 1 22 ? -20.185 -34.658 26.016 1.00 8.62 22 ARG B CA 1
ATOM 1495 C C . ARG B 1 22 ? -20.924 -34.169 27.255 1.00 10.37 22 ARG B C 1
ATOM 1496 O O . ARG B 1 22 ? -20.401 -34.245 28.367 1.00 11.19 22 ARG B O 1
ATOM 1504 N N . ALA B 1 23 ? -22.146 -33.673 27.064 1.00 10.49 23 ALA B N 1
ATOM 1505 C CA . ALA B 1 23 ? -22.961 -33.199 28.177 1.00 10.77 23 ALA B CA 1
ATOM 1506 C C . ALA B 1 23 ? -23.623 -34.398 28.853 1.00 11.06 23 ALA B C 1
ATOM 1507 O O . ALA B 1 23 ? -24.345 -34.246 29.838 1.00 12.81 23 ALA B O 1
ATOM 1509 N N . GLY B 1 24 ? -23.374 -35.585 28.305 1.00 11.02 24 GLY B N 1
ATOM 1510 C CA . GLY B 1 24 ? -23.934 -36.803 28.865 1.00 12.69 24 GLY B CA 1
ATOM 1511 C C . GLY B 1 24 ? -25.303 -37.179 28.336 1.00 13.45 24 GLY B C 1
ATOM 1512 O O . GLY B 1 24 ? -25.934 -38.108 28.843 1.00 15.33 24 GLY B O 1
ATOM 1513 N N . LEU B 1 25 ? -25.764 -36.471 27.311 1.00 12.57 25 LEU B N 1
ATOM 1514 C CA . LEU B 1 25 ? -27.073 -36.736 26.728 1.00 12.57 25 LEU B CA 1
ATOM 1515 C C . LEU B 1 25 ? -27.051 -37.823 25.664 1.00 13.15 25 LEU B C 1
ATOM 1516 O O . LEU B 1 25 ? -26.022 -38.083 25.039 1.00 13.15 25 LEU B O 1
ATOM 1521 N N . LYS B 1 26 ? -28.202 -38.457 25.465 1.00 11.91 26 LYS B N 1
ATOM 1522 C CA . LYS B 1 26 ? -28.340 -39.484 24.442 1.00 12.90 26 LYS B CA 1
ATOM 1523 C C . LYS B 1 26 ? -28.743 -38.721 23.188 1.00 13.05 26 LYS B C 1
ATOM 1524 O O . LYS B 1 26 ? -29.842 -38.166 23.117 1.00 11.98 26 LYS B O 1
ATOM 1530 N N . VAL B 1 27 ? -27.844 -38.677 22.209 1.00 10.86 27 VAL B N 1
ATOM 1531 C CA . VAL B 1 27 ? -28.105 -37.949 20.976 1.00 10.58 27 VAL B CA 1
ATOM 1532 C C . VAL B 1 27 ? -27.952 -38.782 19.708 1.00 9.95 27 VAL B C 1
ATOM 1533 O O . VAL B 1 27 ? -26.999 -39.553 19.553 1.00 10.37 27 VAL B O 1
ATOM 1537 N N . LEU B 1 28 ? -28.912 -38.612 18.805 1.00 8.45 28 LEU B N 1
ATOM 1538 C CA . LEU B 1 28 ? -28.926 -39.310 17.527 1.00 8.73 28 LEU B CA 1
ATOM 1539 C C . LEU B 1 28 ? -28.912 -38.293 16.396 1.00 9.26 28 LEU B C 1
ATOM 1540 O O . LEU B 1 28 ? -29.692 -37.338 16.399 1.00 10.25 28 LEU B O 1
ATOM 1545 N N . VAL B 1 29 ? -28.014 -38.493 15.440 1.00 8.78 29 VAL B N 1
ATOM 1546 C CA . VAL B 1 29 ? -27.931 -37.621 14.279 1.00 9.23 29 VAL B CA 1
ATOM 1547 C C . VAL B 1 29 ? -28.395 -38.409 13.057 1.00 9.94 29 VAL B C 1
ATOM 1548 O O . VAL B 1 29 ? -27.881 -39.492 12.779 1.00 11.21 29 VAL B O 1
ATOM 1552 N N . LEU B 1 30 ? -29.387 -37.877 12.350 1.00 9.23 30 LEU B N 1
ATOM 1553 C CA . LEU B 1 30 ? -29.892 -38.513 11.135 1.00 10.28 30 LEU B CA 1
ATOM 1554 C C . LEU B 1 30 ? -29.507 -37.582 9.991 1.00 11.35 30 LEU B C 1
ATOM 1555 O O . LEU B 1 30 ? -29.928 -36.426 9.959 1.00 12.32 30 LEU B O 1
ATOM 1560 N N . ASP B 1 31 ? -28.707 -38.081 9.053 1.00 10.75 31 ASP B N 1
ATOM 1561 C CA . ASP B 1 31 ? -28.250 -37.250 7.945 1.00 12.73 31 ASP B CA 1
ATOM 1562 C C . ASP B 1 31 ? -28.583 -37.767 6.550 1.00 13.07 31 ASP B C 1
ATOM 1563 O O . ASP B 1 31 ? -28.369 -38.941 6.241 1.00 13.48 31 ASP B O 1
ATOM 1568 N N . GLY B 1 32 ? -29.076 -36.863 5.707 1.00 13.47 32 GLY B N 1
ATOM 1569 C CA . GLY B 1 32 ? -29.440 -37.210 4.342 1.00 14.88 32 GLY B CA 1
ATOM 1570 C C . GLY B 1 32 ? -28.268 -37.328 3.385 1.00 16.20 32 GLY B C 1
ATOM 1571 O O . GLY B 1 32 ? -28.451 -37.691 2.222 1.00 18.05 32 GLY B O 1
ATOM 1572 N N . GLY B 1 33 ? -27.070 -37.002 3.865 1.00 14.39 33 GLY B N 1
ATOM 1573 C CA . GLY B 1 33 ? -25.871 -37.102 3.046 1.00 14.94 33 GLY B CA 1
ATOM 1574 C C . GLY B 1 33 ? -25.702 -36.084 1.931 1.00 14.43 33 GLY B C 1
ATOM 1575 O O . GLY B 1 33 ? -25.062 -36.377 0.917 1.00 15.56 33 GLY B O 1
ATOM 1576 N N . ARG B 1 34 ? -26.250 -34.887 2.116 1.00 13.20 34 ARG B N 1
ATOM 1577 C CA . ARG B 1 34 ? -26.151 -33.846 1.100 1.00 14.29 34 ARG B CA 1
ATOM 1578 C C . ARG B 1 34 ? -25.444 -32.582 1.595 1.00 12.23 34 ARG B C 1
ATOM 1579 O O . ARG B 1 34 ? -25.737 -31.483 1.123 1.00 13.22 34 ARG B O 1
ATOM 1587 N N . SER B 1 35 ? -24.516 -32.739 2.538 1.00 12.57 35 SER B N 1
ATOM 1588 C CA . SER B 1 35 ? -23.776 -31.596 3.075 1.00 11.34 35 SER B CA 1
ATOM 1589 C C . SER B 1 35 ? -23.102 -30.809 1.953 1.00 12.34 35 SER B C 1
ATOM 1590 O O . SER B 1 35 ? -22.460 -31.385 1.073 1.00 11.52 35 SER B O 1
ATOM 1593 N N . LYS B 1 36 ? -23.240 -29.488 1.990 1.00 10.45 36 LYS B N 1
ATOM 1594 C CA . LYS B 1 36 ? -22.657 -28.637 0.957 1.00 10.86 36 LYS B CA 1
ATOM 1595 C C . LYS B 1 36 ? -21.135 -28.694 0.857 1.00 12.04 36 LYS B C 1
ATOM 1596 O O . LYS B 1 36 ? -20.571 -28.443 -0.208 1.00 14.00 36 LYS B O 1
ATOM 1602 N N . VAL B 1 37 ? -20.467 -29.026 1.954 1.00 11.53 37 VAL B N 1
ATOM 1603 C CA . VAL B 1 37 ? -19.008 -29.072 1.949 1.00 12.55 37 VAL B CA 1
ATOM 1604 C C . VAL B 1 37 ? -18.432 -30.402 1.467 1.00 14.41 37 VAL B C 1
ATOM 1605 O O . VAL B 1 37 ? -17.230 -30.508 1.220 1.00 13.22 37 VAL B O 1
ATOM 1609 N N . LYS B 1 38 ? -19.285 -31.408 1.313 1.00 15.25 38 LYS B N 1
ATOM 1610 C CA . LYS B 1 38 ? -18.818 -32.735 0.915 1.00 18.11 38 LYS B CA 1
ATOM 1611 C C . LYS B 1 38 ? -18.035 -32.831 -0.397 1.00 19.32 38 LYS B C 1
ATOM 1612 O O . LYS B 1 38 ? -17.205 -33.725 -0.554 1.00 20.91 38 LYS B O 1
ATOM 1618 N N . GLY B 1 39 ? -18.277 -31.915 -1.329 1.00 19.92 39 GLY B N 1
ATOM 1619 C CA . GLY B 1 39 ? -17.571 -31.972 -2.600 1.00 19.62 39 GLY B CA 1
ATOM 1620 C C . GLY B 1 39 ? -16.226 -31.268 -2.671 1.00 19.43 39 GLY B C 1
ATOM 1621 O O . GLY B 1 39 ? -15.460 -31.484 -3.613 1.00 19.80 39 GLY B O 1
ATOM 1622 N N . VAL B 1 40 ? -15.928 -30.433 -1.680 1.00 17.57 40 VAL B N 1
ATOM 1623 C CA . VAL B 1 40 ? -14.674 -29.684 -1.653 1.00 16.84 40 VAL B CA 1
ATOM 1624 C C . VAL B 1 40 ? -13.443 -30.584 -1.628 1.00 15.59 40 VAL B C 1
ATOM 1625 O O . VAL B 1 40 ? -13.336 -31.485 -0.801 1.00 13.52 40 VAL B O 1
ATOM 1629 N N . SER B 1 41 ? -12.509 -30.326 -2.537 1.00 14.18 41 SER B N 1
ATOM 1630 C CA . SER B 1 41 ? -11.291 -31.121 -2.624 1.00 15.53 41 SER B CA 1
ATOM 1631 C C . SER B 1 41 ? -10.324 -30.778 -1.498 1.00 14.53 41 SER B C 1
ATOM 1632 O O . SER B 1 41 ? -9.526 -31.613 -1.073 1.00 14.67 41 SER B O 1
ATOM 1635 N N . ARG B 1 42 ? -10.406 -29.542 -1.019 1.00 16.84 42 ARG B N 1
ATOM 1636 C CA . ARG B 1 42 ? -9.531 -29.071 0.046 1.00 17.12 42 ARG B CA 1
ATOM 1637 C C . ARG B 1 42 ? -10.132 -27.857 0.741 1.00 15.36 42 ARG B C 1
ATOM 1638 O O . ARG B 1 42 ? -10.324 -26.814 0.120 1.00 16.52 42 ARG B O 1
ATOM 1646 N N . VAL B 1 43 ? -10.440 -28.006 2.027 1.00 13.12 43 VAL B N 1
ATOM 1647 C CA . VAL B 1 43 ? -11.010 -26.917 2.815 1.00 11.59 43 VAL B CA 1
ATOM 1648 C C . VAL B 1 43 ? -9.828 -26.173 3.428 1.00 10.66 43 VAL B C 1
ATOM 1649 O O . VAL B 1 43 ? -9.166 -26.674 4.336 1.00 10.70 43 VAL B O 1
ATOM 1653 N N . PRO B 1 44 ? -9.549 -24.958 2.935 1.00 9.73 44 PRO B N 1
ATOM 1654 C CA . PRO B 1 44 ? -8.430 -24.153 3.423 1.00 9.32 44 PRO B CA 1
ATOM 1655 C C . PRO B 1 44 ? -8.749 -23.160 4.522 1.00 9.13 44 PRO B C 1
ATOM 1656 O O . PRO B 1 44 ? -7.855 -22.458 4.996 1.00 10.43 44 PRO B O 1
ATOM 1660 N N . ASN B 1 45 ? -10.009 -23.103 4.938 1.00 7.98 45 ASN B N 1
ATOM 1661 C CA . ASN B 1 45 ? -10.394 -22.128 5.938 1.00 7.69 45 ASN B CA 1
ATOM 1662 C C . ASN B 1 45 ? -11.149 -22.611 7.168 1.00 6.46 45 ASN B C 1
ATOM 1663 O O . ASN B 1 45 ? -12.079 -21.951 7.620 1.00 8.27 45 ASN B O 1
ATOM 1668 N N . TYR B 1 46 ? -10.766 -23.766 7.700 1.00 5.98 46 TYR B N 1
ATOM 1669 C CA . TYR B 1 46 ? -11.383 -24.258 8.929 1.00 6.37 46 TYR B CA 1
ATOM 1670 C C . TYR B 1 46 ? -10.248 -24.011 9.923 1.00 7.46 46 TYR B C 1
ATOM 1671 O O . TYR B 1 46 ? -9.321 -24.814 10.041 1.00 7.94 46 TYR B O 1
ATOM 1680 N N . PRO B 1 47 ? -10.300 -22.876 10.637 1.00 7.45 47 PRO B N 1
ATOM 1681 C CA . PRO B 1 47 ? -9.286 -22.475 11.618 1.00 9.02 47 PRO B CA 1
ATOM 1682 C C . PRO B 1 47 ? -8.684 -23.583 12.470 1.00 9.92 47 PRO B C 1
ATOM 1683 O O . PRO B 1 47 ? -9.366 -24.190 13.294 1.00 9.93 47 PRO B O 1
ATOM 1687 N N . GLY B 1 48 ? -7.395 -23.839 12.265 1.00 9.75 48 GLY B N 1
ATOM 1688 C CA . GLY B 1 48 ? -6.724 -24.865 13.040 1.00 10.94 48 GLY B CA 1
ATOM 1689 C C . GLY B 1 48 ? -6.343 -26.121 12.279 1.00 12.06 48 GLY B C 1
ATOM 1690 O O . GLY B 1 48 ? -5.353 -26.768 12.617 1.00 13.02 48 GLY B O 1
ATOM 1691 N N . LEU B 1 49 ? -7.125 -26.486 11.267 1.00 13.05 49 LEU B N 1
ATOM 1692 C CA . LEU B 1 49 ? -6.821 -27.679 10.480 1.00 13.54 49 LEU B CA 1
ATOM 1693 C C . LEU B 1 49 ? -5.855 -27.303 9.363 1.00 13.98 49 LEU B C 1
ATOM 1694 O O . LEU B 1 49 ? -6.258 -27.081 8.221 1.00 13.66 49 LEU B O 1
ATOM 1699 N N . LEU B 1 50 ? -4.576 -27.240 9.718 1.00 12.62 50 LEU B N 1
ATOM 1700 C CA . LEU B 1 50 ? -3.510 -26.864 8.797 1.00 12.68 50 LEU B CA 1
ATOM 1701 C C . LEU B 1 50 ? -3.308 -27.798 7.612 1.00 11.43 50 LEU B C 1
ATOM 1702 O O . LEU B 1 50 ? -2.729 -27.400 6.600 1.00 11.24 50 LEU B O 1
ATOM 1707 N N . ASP B 1 51 ? -3.775 -29.036 7.730 1.00 13.21 51 ASP B N 1
ATOM 1708 C CA . ASP B 1 51 ? -3.615 -29.986 6.637 1.00 13.79 51 ASP B CA 1
ATOM 1709 C C . ASP B 1 51 ? -4.656 -29.766 5.540 1.00 13.17 51 ASP B C 1
ATOM 1710 O O . ASP B 1 51 ? -4.624 -30.426 4.503 1.00 14.97 51 ASP B O 1
ATOM 1715 N N . GLU B 1 52 ? -5.571 -28.829 5.779 1.00 13.07 52 GLU B N 1
ATOM 1716 C CA . GLU B 1 52 ? -6.629 -28.480 4.829 1.00 13.06 52 GLU B CA 1
ATOM 1717 C C . GLU B 1 52 ? -7.208 -29.708 4.126 1.00 12.50 52 GLU B C 1
ATOM 1718 O O . GLU B 1 52 ? -7.082 -29.865 2.911 1.00 12.78 52 GLU B O 1
ATOM 1724 N N . PRO B 1 53 ? -7.865 -30.591 4.891 1.00 13.61 53 PRO B N 1
ATOM 1725 C CA . PRO B 1 53 ? -8.469 -31.814 4.358 1.00 13.85 53 PRO B CA 1
ATOM 1726 C C . PRO B 1 53 ? -9.646 -31.556 3.426 1.00 11.72 53 PRO B C 1
ATOM 1727 O O . PRO B 1 53 ? -10.215 -30.465 3.408 1.00 11.42 53 PRO B O 1
ATOM 1731 N N . SER B 1 54 ? -10.006 -32.569 2.647 1.00 11.75 54 SER B N 1
ATOM 1732 C CA . SER B 1 54 ? -11.134 -32.454 1.730 1.00 10.56 54 SER B CA 1
ATOM 1733 C C . SER B 1 54 ? -12.409 -32.335 2.558 1.00 10.81 54 SER B C 1
ATOM 1734 O O . SER B 1 54 ? -12.401 -32.595 3.761 1.00 10.77 54 SER B O 1
ATOM 1737 N N . GLY B 1 55 ? -13.503 -31.951 1.909 1.00 9.84 55 GLY B N 1
ATOM 1738 C CA . GLY B 1 55 ? -14.765 -31.823 2.614 1.00 10.86 55 GLY B CA 1
ATOM 1739 C C . GLY B 1 55 ? -15.194 -33.169 3.167 1.00 12.50 55 GLY B C 1
ATOM 1740 O O . GLY B 1 55 ? -15.722 -33.256 4.274 1.00 11.27 55 GLY B O 1
ATOM 1741 N N . GLU B 1 56 ? -14.960 -34.224 2.392 1.00 13.11 56 GLU B N 1
ATOM 1742 C CA . GLU B 1 56 ? -15.312 -35.575 2.813 1.00 15.32 56 GLU B CA 1
ATOM 1743 C C . GLU B 1 56 ? -14.534 -35.964 4.061 1.00 13.56 56 GLU B C 1
ATOM 1744 O O . GLU B 1 56 ? -15.091 -36.528 5.001 1.00 13.85 56 GLU B O 1
ATOM 1750 N N . GLU B 1 57 ? -13.239 -35.663 4.059 1.00 12.54 57 GLU B N 1
ATOM 1751 C CA . GLU B 1 57 ? -12.380 -35.987 5.190 1.00 12.97 57 GLU B CA 1
ATOM 1752 C C . GLU B 1 57 ? -12.794 -35.188 6.420 1.00 12.43 57 GLU B C 1
ATOM 1753 O O . GLU B 1 57 ? -12.824 -35.714 7.532 1.00 11.78 57 GLU B O 1
ATOM 1759 N N . LEU B 1 58 ? -13.112 -33.914 6.216 1.00 10.55 58 LEU B N 1
ATOM 1760 C CA . LEU B 1 58 ? -13.535 -33.056 7.316 1.00 10.64 58 LEU B CA 1
ATOM 1761 C C . LEU B 1 58 ? -14.773 -33.648 7.977 1.00 10.49 58 LEU B C 1
ATOM 1762 O O . LEU B 1 58 ? -14.837 -33.771 9.200 1.00 8.68 58 LEU B O 1
ATOM 1767 N N . LEU B 1 59 ? -15.758 -34.013 7.164 1.00 10.23 59 LEU B N 1
ATOM 1768 C CA . LEU B 1 59 ? -16.986 -34.592 7.692 1.00 10.98 59 LEU B CA 1
ATOM 1769 C C . LEU B 1 59 ? -16.703 -35.884 8.446 1.00 11.11 59 LEU B C 1
ATOM 1770 O O . LEU B 1 59 ? -17.293 -36.131 9.496 1.00 9.69 59 LEU B O 1
ATOM 1775 N N . ARG B 1 60 ? -15.804 -36.709 7.917 1.00 11.68 60 ARG B N 1
ATOM 1776 C CA . ARG B 1 60 ? -15.468 -37.960 8.586 1.00 11.09 60 ARG B CA 1
ATOM 1777 C C . ARG B 1 60 ? -14.836 -37.682 9.946 1.00 9.69 60 ARG B C 1
ATOM 1778 O O . ARG B 1 60 ? -15.096 -38.394 10.915 1.00 8.74 60 ARG B O 1
ATOM 1786 N N . ARG B 1 61 ? -14.010 -36.644 10.023 1.00 9.14 61 ARG B N 1
ATOM 1787 C CA . ARG B 1 61 ? -13.370 -36.302 11.287 1.00 8.93 61 ARG B CA 1
ATOM 1788 C C . ARG B 1 61 ? -14.392 -35.762 12.286 1.00 8.32 61 ARG B C 1
ATOM 1789 O O . ARG B 1 61 ? -14.323 -36.065 13.479 1.00 7.71 61 ARG B O 1
ATOM 1797 N N . LEU B 1 62 ? -15.339 -34.966 11.799 1.00 7.92 62 LEU B N 1
ATOM 1798 C CA . LEU B 1 62 ? -16.376 -34.410 12.663 1.00 8.93 62 LEU B CA 1
ATOM 1799 C C . LEU B 1 62 ? -17.263 -35.535 13.187 1.00 8.21 62 LEU B C 1
ATOM 1800 O O . LEU B 1 62 ? -17.669 -35.529 14.349 1.00 8.42 62 LEU B O 1
ATOM 1805 N N . GLU B 1 63 ? -17.559 -36.504 12.325 1.00 9.69 63 GLU B N 1
ATOM 1806 C CA . GLU B 1 63 ? -18.385 -37.640 12.723 1.00 10.81 63 GLU B CA 1
ATOM 1807 C C . GLU B 1 63 ? -17.647 -38.446 13.784 1.00 8.86 63 GLU B C 1
ATOM 1808 O O . GLU B 1 63 ? -18.232 -38.848 14.788 1.00 8.05 63 GLU B O 1
ATOM 1814 N N . ALA B 1 64 ? -16.358 -38.683 13.549 1.00 7.04 64 ALA B N 1
ATOM 1815 C CA . ALA B 1 64 ? -15.539 -39.441 14.486 1.00 7.10 64 ALA B CA 1
ATOM 1816 C C . ALA B 1 64 ? -15.498 -38.750 15.842 1.00 7.51 64 ALA B C 1
ATOM 1817 O O . ALA B 1 64 ? -15.594 -39.397 16.887 1.00 7.61 64 ALA B O 1
ATOM 1819 N N . HIS B 1 65 ? -15.364 -37.429 15.820 1.00 7.09 65 HIS B N 1
ATOM 1820 C CA . HIS B 1 65 ? -15.297 -36.656 17.051 1.00 7.25 65 HIS B CA 1
ATOM 1821 C C . HIS B 1 65 ? -16.587 -36.797 17.864 1.00 7.69 65 HIS B C 1
ATOM 1822 O O . HIS B 1 65 ? -16.545 -36.975 19.081 1.00 8.16 65 HIS B O 1
ATOM 1829 N N . ALA B 1 66 ? -17.730 -36.738 17.190 1.00 7.85 66 ALA B N 1
ATOM 1830 C CA . ALA B 1 66 ? -19.014 -36.872 17.870 1.00 7.41 66 ALA B CA 1
ATOM 1831 C C . ALA B 1 66 ? -19.182 -38.288 18.428 1.00 7.86 66 ALA B C 1
ATOM 1832 O O . ALA B 1 66 ? -19.579 -38.467 19.583 1.00 7.26 66 ALA B O 1
ATOM 1834 N N . ARG B 1 67 ? -18.867 -39.294 17.617 1.00 8.21 67 ARG B N 1
ATOM 1835 C CA . ARG B 1 67 ? -18.989 -40.679 18.064 1.00 8.53 67 ARG B CA 1
ATOM 1836 C C . ARG B 1 67 ? -18.069 -40.992 19.239 1.00 8.91 67 ARG B C 1
ATOM 1837 O O . ARG B 1 67 ? -18.414 -41.784 20.117 1.00 10.13 67 ARG B O 1
ATOM 1845 N N . ARG B 1 68 ? -16.896 -40.367 19.252 1.00 8.17 68 ARG B N 1
ATOM 1846 C CA . ARG B 1 68 ? -15.918 -40.584 20.309 1.00 9.13 68 ARG B CA 1
ATOM 1847 C C . ARG B 1 68 ? -16.512 -40.368 21.692 1.00 8.75 68 ARG B C 1
ATOM 1848 O O . ARG B 1 68 ? -16.141 -41.053 22.650 1.00 9.86 68 ARG B O 1
ATOM 1856 N N . TYR B 1 69 ? -17.444 -39.426 21.793 1.00 8.06 69 TYR B N 1
ATOM 1857 C CA . TYR B 1 69 ? -18.055 -39.130 23.074 1.00 8.72 69 TYR B CA 1
ATOM 1858 C C . TYR B 1 69 ? -19.480 -39.650 23.259 1.00 9.35 69 TYR B C 1
ATOM 1859 O O . TYR B 1 69 ? -20.180 -39.246 24.188 1.00 11.74 69 TYR B O 1
ATOM 1868 N N . GLY B 1 70 ? -19.905 -40.552 22.377 1.00 10.19 70 GLY B N 1
ATOM 1869 C CA . GLY B 1 70 ? -21.219 -41.156 22.535 1.00 9.34 70 GLY B CA 1
ATOM 1870 C C . GLY B 1 70 ? -22.350 -40.899 21.562 1.00 10.83 70 GLY B C 1
ATOM 1871 O O . GLY B 1 70 ? -23.380 -41.579 21.624 1.00 12.01 70 GLY B O 1
ATOM 1872 N N . ALA B 1 71 ? -22.191 -39.938 20.665 1.00 9.23 71 ALA B N 1
ATOM 1873 C CA . ALA B 1 71 ? -23.259 -39.650 19.723 1.00 9.13 71 ALA B CA 1
ATOM 1874 C C . ALA B 1 71 ? -23.417 -40.759 18.695 1.00 9.59 71 ALA B C 1
ATOM 1875 O O . ALA B 1 71 ? -22.440 -41.393 18.297 1.00 9.51 71 ALA B O 1
ATOM 1877 N N . GLU B 1 72 ? -24.658 -41.013 18.294 1.00 10.61 72 GLU B N 1
ATOM 1878 C CA . GLU B 1 72 ? -24.919 -42.004 17.262 1.00 11.04 72 GLU B CA 1
ATOM 1879 C C . GLU B 1 72 ? -25.201 -41.185 16.009 1.00 11.92 72 GLU B C 1
ATOM 1880 O O . GLU B 1 72 ? -26.070 -40.306 16.012 1.00 11.28 72 GLU B O 1
ATOM 1886 N N . VAL B 1 73 ? -24.440 -41.451 14.954 1.00 10.99 73 VAL B N 1
ATOM 1887 C CA . VAL B 1 73 ? -24.593 -40.740 13.691 1.00 10.73 73 VAL B CA 1
ATOM 1888 C C . VAL B 1 73 ? -24.866 -41.762 12.598 1.00 11.56 73 VAL B C 1
ATOM 1889 O O . VAL B 1 73 ? -24.064 -42.667 12.380 1.00 10.69 73 VAL B O 1
ATOM 1893 N N . ARG B 1 74 ? -25.998 -41.627 11.915 1.00 12.45 74 ARG B N 1
ATOM 1894 C CA . ARG B 1 74 ? -26.332 -42.580 10.866 1.00 14.28 74 ARG B CA 1
ATOM 1895 C C . ARG B 1 74 ? -27.111 -41.971 9.708 1.00 14.49 74 ARG B C 1
ATOM 1896 O O . ARG B 1 74 ? -27.836 -40.988 9.876 1.00 12.46 74 ARG B O 1
ATOM 1904 N N . PRO B 1 75 ? -26.959 -42.550 8.507 1.00 15.22 75 PRO B N 1
ATOM 1905 C CA . PRO B 1 75 ? -27.658 -42.060 7.319 1.00 15.50 75 PRO B CA 1
ATOM 1906 C C . PRO B 1 75 ? -29.163 -42.213 7.498 1.00 15.59 75 PRO B C 1
ATOM 1907 O O . PRO B 1 75 ? -29.637 -43.210 8.053 1.00 15.41 75 PRO B O 1
ATOM 1911 N N . GLY B 1 76 ? -29.909 -41.222 7.029 1.00 14.28 76 GLY B N 1
ATOM 1912 C CA . GLY B 1 76 ? -31.351 -41.274 7.145 1.00 15.09 76 GLY B CA 1
ATOM 1913 C C . GLY B 1 76 ? -31.975 -39.943 6.799 1.00 15.16 76 GLY B C 1
ATOM 1914 O O . GLY B 1 76 ? -31.435 -38.890 7.139 1.00 15.92 76 GLY B O 1
ATOM 1915 N N . VAL B 1 77 ? -33.108 -39.985 6.108 1.00 15.34 77 VAL B N 1
ATOM 1916 C CA . VAL B 1 77 ? -33.804 -38.766 5.726 1.00 15.61 77 VAL B CA 1
ATOM 1917 C C . VAL B 1 77 ? -35.061 -38.649 6.568 1.00 15.56 77 VAL B C 1
ATOM 1918 O O . VAL B 1 77 ? -35.911 -39.541 6.559 1.00 16.28 77 VAL B O 1
ATOM 1922 N N . VAL B 1 78 ? -35.161 -37.555 7.314 1.00 14.10 78 VAL B N 1
ATOM 1923 C CA . VAL B 1 78 ? -36.318 -37.316 8.162 1.00 14.78 78 VAL B CA 1
ATOM 1924 C C . VAL B 1 78 ? -37.419 -36.669 7.332 1.00 16.68 78 VAL B C 1
ATOM 1925 O O . VAL B 1 78 ? -37.235 -35.585 6.778 1.00 16.13 78 VAL B O 1
ATOM 1929 N N . LYS B 1 79 ? -38.557 -37.348 7.233 1.00 18.32 79 LYS B N 1
ATOM 1930 C CA . LYS B 1 79 ? -39.685 -36.828 6.471 1.00 20.69 79 LYS B CA 1
ATOM 1931 C C . LYS B 1 79 ? -40.928 -36.719 7.339 1.00 21.16 79 LYS B C 1
ATOM 1932 O O . LYS B 1 79 ? -41.780 -35.859 7.116 1.00 21.50 79 LYS B O 1
ATOM 1938 N N . GLY B 1 80 ? -41.025 -37.596 8.333 1.00 22.56 80 GLY B N 1
ATOM 1939 C CA . GLY B 1 80 ? -42.175 -37.581 9.216 1.00 23.03 80 GLY B CA 1
ATOM 1940 C C . GLY B 1 80 ? -41.820 -37.244 10.650 1.00 23.25 80 GLY B C 1
ATOM 1941 O O . GLY B 1 80 ? -40.978 -37.902 11.260 1.00 23.69 80 GLY B O 1
ATOM 1942 N N . VAL B 1 81 ? -42.462 -36.211 11.185 1.00 23.24 81 VAL B N 1
ATOM 1943 C CA . VAL B 1 81 ? -42.226 -35.784 12.559 1.00 23.69 81 VAL B CA 1
ATOM 1944 C C . VAL B 1 81 ? -43.541 -35.416 13.236 1.00 23.89 81 VAL B C 1
ATOM 1945 O O . VAL B 1 81 ? -44.209 -34.464 12.833 1.00 24.93 81 VAL B O 1
ATOM 1949 N N . ARG B 1 82 ? -43.915 -36.179 14.258 1.00 23.57 82 ARG B N 1
ATOM 1950 C CA . ARG B 1 82 ? -45.143 -35.906 14.995 1.00 24.08 82 ARG B CA 1
ATOM 1951 C C . ARG B 1 82 ? -44.838 -35.582 16.448 1.00 22.90 82 ARG B C 1
ATOM 1952 O O . ARG B 1 82 ? -43.815 -35.996 16.988 1.00 23.35 82 ARG B O 1
ATOM 1960 N N . ASP B 1 83 ? -45.739 -34.835 17.072 1.00 21.44 83 ASP B N 1
ATOM 1961 C CA . ASP B 1 83 ? -45.601 -34.463 18.471 1.00 21.24 83 ASP B CA 1
ATOM 1962 C C . ASP B 1 83 ? -46.677 -35.248 19.217 1.00 22.13 83 ASP B C 1
ATOM 1963 O O . ASP B 1 83 ? -47.870 -35.022 19.009 1.00 21.69 83 ASP B O 1
ATOM 1976 N N . GLY B 1 85 ? -47.457 -37.474 23.186 1.00 24.06 85 GLY B N 1
ATOM 1977 C CA . GLY B 1 85 ? -47.007 -37.903 24.499 1.00 24.27 85 GLY B CA 1
ATOM 1978 C C . GLY B 1 85 ? -45.912 -37.052 25.117 1.00 24.13 85 GLY B C 1
ATOM 1979 O O . GLY B 1 85 ? -45.190 -37.514 26.003 1.00 25.22 85 GLY B O 1
ATOM 1980 N N . GLY B 1 86 ? -45.779 -35.814 24.652 1.00 23.72 86 GLY B N 1
ATOM 1981 C CA . GLY B 1 86 ? -44.766 -34.926 25.194 1.00 22.56 86 GLY B CA 1
ATOM 1982 C C . GLY B 1 86 ? -43.393 -35.076 24.566 1.00 20.92 86 GLY B C 1
ATOM 1983 O O . GLY B 1 86 ? -42.420 -34.486 25.039 1.00 20.55 86 GLY B O 1
ATOM 1984 N N . VAL B 1 87 ? -43.309 -35.869 23.504 1.00 20.13 87 VAL B N 1
ATOM 1985 C CA . VAL B 1 87 ? -42.045 -36.086 22.813 1.00 17.42 87 VAL B CA 1
ATOM 1986 C C . VAL B 1 87 ? -42.236 -36.049 21.306 1.00 17.39 87 VAL B C 1
ATOM 1987 O O . VAL B 1 87 ? -43.354 -36.164 20.802 1.00 17.85 87 VAL B O 1
ATOM 1991 N N . PHE B 1 88 ? -41.132 -35.887 20.590 1.00 15.30 88 PHE B N 1
ATOM 1992 C CA . PHE B 1 88 ? -41.167 -35.841 19.140 1.00 15.56 88 PHE B CA 1
ATOM 1993 C C . PHE B 1 88 ? -40.908 -37.230 18.582 1.00 16.67 88 PHE B C 1
ATOM 1994 O O . PHE B 1 88 ? -39.934 -37.888 18.948 1.00 17.67 88 PHE B O 1
ATOM 2002 N N . GLU B 1 89 ? -41.800 -37.683 17.710 1.00 15.91 89 GLU B N 1
ATOM 2003 C CA . GLU B 1 89 ? -41.657 -38.991 17.096 1.00 17.28 89 GLU B CA 1
ATOM 2004 C C . GLU B 1 89 ? -41.151 -38.801 15.675 1.00 17.12 89 GLU B C 1
ATOM 2005 O O . GLU B 1 89 ? -41.779 -38.111 14.865 1.00 16.50 89 GLU B O 1
ATOM 2011 N N . VAL B 1 90 ? -40.004 -39.407 15.386 1.00 17.01 90 VAL B N 1
ATOM 2012 C CA . VAL B 1 90 ? -39.388 -39.314 14.070 1.00 17.62 90 VAL B CA 1
ATOM 2013 C C . VAL B 1 90 ? -39.351 -40.689 13.418 1.00 18.12 90 VAL B C 1
ATOM 2014 O O . VAL B 1 90 ? -38.795 -41.635 13.979 1.00 18.90 90 VAL B O 1
ATOM 2018 N N . GLU B 1 91 ? -39.950 -40.801 12.238 1.00 19.98 91 GLU B N 1
ATOM 2019 C CA . GLU B 1 91 ? -39.970 -42.067 11.518 1.00 20.91 91 GLU B CA 1
ATOM 2020 C C . GLU B 1 91 ? -38.615 -42.316 10.866 1.00 20.85 91 GLU B C 1
ATOM 2021 O O . GLU B 1 91 ? -38.049 -41.421 10.240 1.00 18.69 91 GLU B O 1
ATOM 2027 N N . THR B 1 92 ? -38.088 -43.528 11.026 1.00 20.01 92 THR B N 1
ATOM 2028 C CA . THR B 1 92 ? -36.799 -43.875 10.432 1.00 20.38 92 THR B CA 1
ATOM 2029 C C . THR B 1 92 ? -36.796 -45.313 9.928 1.00 20.40 92 THR B C 1
ATOM 2030 O O . THR B 1 92 ? -37.706 -46.095 10.213 1.00 20.15 92 THR B O 1
ATOM 2034 N N . GLU B 1 93 ? -35.751 -45.651 9.185 1.00 20.38 93 GLU B N 1
ATOM 2035 C CA . GLU B 1 93 ? -35.584 -46.982 8.622 1.00 21.77 93 GLU B CA 1
ATOM 2036 C C . GLU B 1 93 ? -35.485 -48.049 9.712 1.00 22.62 93 GLU B C 1
ATOM 2037 O O . GLU B 1 93 ? -35.696 -49.235 9.453 1.00 23.56 93 GLU B O 1
ATOM 2043 N N . GLU B 1 94 ? -35.167 -47.621 10.930 1.00 22.80 94 GLU B N 1
ATOM 2044 C CA . GLU B 1 94 ? -35.031 -48.535 12.060 1.00 22.70 94 GLU B CA 1
ATOM 2045 C C . GLU B 1 94 ? -36.224 -48.465 13.002 1.00 22.86 94 GLU B C 1
ATOM 2046 O O . GLU B 1 94 ? -36.206 -49.049 14.087 1.00 24.13 94 GLU B O 1
ATOM 2052 N N . GLY B 1 95 ? -37.260 -47.751 12.584 1.00 22.17 95 GLY B N 1
ATOM 2053 C CA . GLY B 1 95 ? -38.439 -47.618 13.415 1.00 21.82 95 GLY B CA 1
ATOM 2054 C C . GLY B 1 95 ? -38.542 -46.202 13.936 1.00 21.70 95 GLY B C 1
ATOM 2055 O O . GLY B 1 95 ? -37.699 -45.360 13.629 1.00 21.66 95 GLY B O 1
ATOM 2056 N N . VAL B 1 96 ? -39.571 -45.937 14.729 1.00 20.11 96 VAL B N 1
ATOM 2057 C CA . VAL B 1 96 ? -39.778 -44.608 15.283 1.00 19.73 96 VAL B CA 1
ATOM 2058 C C . VAL B 1 96 ? -38.767 -44.281 16.375 1.00 18.81 96 VAL B C 1
ATOM 2059 O O . VAL B 1 96 ? -38.528 -45.085 17.278 1.0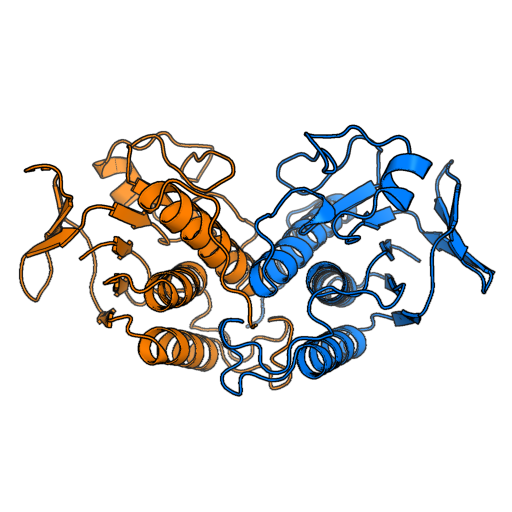0 19.62 96 VAL B O 1
ATOM 2063 N N . GLU B 1 97 ? -38.165 -43.100 16.275 1.00 16.82 97 GLU B N 1
ATOM 2064 C CA . GLU B 1 97 ? -37.201 -42.638 17.265 1.00 15.18 97 GLU B CA 1
ATOM 2065 C C . GLU B 1 97 ? -37.860 -41.460 17.976 1.00 14.57 97 GLU B C 1
ATOM 2066 O O . GLU B 1 97 ? -38.350 -40.535 17.328 1.00 15.09 97 GLU B O 1
ATOM 2072 N N . LYS B 1 98 ? -37.885 -41.501 19.305 1.00 13.10 98 LYS B N 1
ATOM 2073 C CA . LYS B 1 98 ? -38.503 -40.435 20.086 1.00 13.94 98 LYS B CA 1
ATOM 2074 C C . LYS B 1 98 ? -37.468 -39.606 20.826 1.00 13.32 98 LYS B C 1
ATOM 2075 O O . LYS B 1 98 ? -36.460 -40.129 21.301 1.00 13.30 98 LYS B O 1
ATOM 2081 N N . ALA B 1 99 ? -37.726 -38.307 20.928 1.00 12.58 99 ALA B N 1
ATOM 2082 C CA . ALA B 1 99 ? -36.812 -37.408 21.620 1.00 13.47 99 ALA B CA 1
ATOM 2083 C C . ALA B 1 99 ? -37.562 -36.251 22.267 1.00 12.37 99 ALA B C 1
ATOM 2084 O O . ALA B 1 99 ? -38.594 -35.810 21.770 1.00 13.03 99 ALA B O 1
ATOM 2086 N N . GLU B 1 100 ? -37.029 -35.771 23.384 1.00 12.15 100 GLU B N 1
ATOM 2087 C CA . GLU B 1 100 ? -37.617 -34.657 24.118 1.00 12.29 100 GLU B CA 1
ATOM 2088 C C . GLU B 1 100 ? -37.397 -33.361 23.341 1.00 11.91 100 GLU B C 1
ATOM 2089 O O . GLU B 1 100 ? -38.225 -32.450 23.376 1.00 10.94 100 GLU B O 1
ATOM 2095 N N . ARG B 1 101 ? -36.272 -33.287 22.638 1.00 11.08 101 ARG B N 1
ATOM 2096 C CA . ARG B 1 101 ? -35.935 -32.102 21.865 1.00 9.65 101 ARG B CA 1
ATOM 2097 C C . ARG B 1 101 ? -35.460 -32.446 20.461 1.00 9.37 101 ARG B C 1
ATOM 2098 O O . ARG B 1 101 ? -34.910 -33.519 20.220 1.00 9.00 101 ARG B O 1
ATOM 2106 N N . LEU B 1 102 ? -35.683 -31.516 19.541 1.00 8.95 102 LEU B N 1
ATOM 2107 C CA . LEU B 1 102 ? -35.297 -31.687 18.149 1.00 9.26 102 LEU B CA 1
ATOM 2108 C C . LEU B 1 102 ? -34.408 -30.510 17.757 1.00 10.01 102 LEU B C 1
ATOM 2109 O O . LEU B 1 102 ? -34.680 -29.370 18.131 1.00 10.25 102 LEU B O 1
ATOM 2114 N N . LEU B 1 103 ? -33.339 -30.791 17.021 1.00 8.88 103 LEU B N 1
ATOM 2115 C CA . LEU B 1 103 ? -32.422 -29.746 16.575 1.00 8.46 103 LEU B CA 1
ATOM 2116 C C . LEU B 1 103 ? -32.243 -29.841 15.069 1.00 8.84 103 LEU B C 1
ATOM 2117 O O . LEU B 1 103 ? -31.706 -30.827 14.557 1.00 10.00 103 LEU B O 1
ATOM 2122 N N . LEU B 1 104 ? -32.690 -28.809 14.361 1.00 7.40 104 LEU B N 1
ATOM 2123 C CA . LEU B 1 104 ? -32.592 -28.795 12.908 1.00 7.97 104 LEU B CA 1
ATOM 2124 C C . LEU B 1 104 ? -31.327 -28.100 12.407 1.00 8.15 104 LEU B C 1
ATOM 2125 O O . LEU B 1 104 ? -31.166 -26.894 12.566 1.00 8.01 104 LEU B O 1
ATOM 2130 N N . CYS B 1 105 ? -30.436 -28.884 11.809 1.00 8.32 105 CYS B N 1
ATOM 2131 C CA . CYS B 1 105 ? -29.184 -28.388 11.238 1.00 6.79 105 CYS B CA 1
ATOM 2132 C C . CYS B 1 105 ? -29.249 -28.858 9.791 1.00 7.87 105 CYS B C 1
ATOM 2133 O O . CYS B 1 105 ? -28.336 -29.502 9.272 1.00 7.10 105 CYS B O 1
ATOM 2136 N N . THR B 1 106 ? -30.354 -28.491 9.152 1.00 7.50 106 THR B N 1
ATOM 2137 C CA . THR B 1 106 ? -30.691 -28.896 7.792 1.00 8.50 106 THR B CA 1
ATOM 2138 C C . THR B 1 106 ? -30.376 -27.930 6.652 1.00 10.22 106 THR B C 1
ATOM 2139 O O . THR B 1 106 ? -30.945 -28.049 5.567 1.00 10.02 106 THR B O 1
ATOM 2143 N N . HIS B 1 107 ? -29.459 -27.001 6.879 1.00 8.07 107 HIS B N 1
ATOM 2144 C CA . HIS B 1 107 ? -29.123 -26.006 5.864 1.00 10.92 107 HIS B CA 1
ATOM 2145 C C . HIS B 1 107 ? -30.411 -25.265 5.483 1.00 11.34 107 HIS B C 1
ATOM 2146 O O . HIS B 1 107 ? -31.311 -25.135 6.310 1.00 12.24 107 HIS B O 1
ATOM 2153 N N . LYS B 1 108 ? -30.514 -24.807 4.239 1.00 14.10 108 LYS B N 1
ATOM 2154 C CA . LYS B 1 108 ? -31.671 -24.028 3.790 1.00 17.15 108 LYS B CA 1
ATOM 2155 C C . LYS B 1 108 ? -32.968 -24.764 3.418 1.00 17.45 108 LYS B C 1
ATOM 2156 O O . LYS B 1 108 ? -33.959 -24.124 3.064 1.00 19.31 108 LYS B O 1
ATOM 2162 N N . ASP B 1 109 ? -32.978 -26.090 3.513 1.00 16.91 109 ASP B N 1
ATOM 2163 C CA . ASP B 1 109 ? -34.166 -26.871 3.153 1.00 16.53 109 ASP B CA 1
ATOM 2164 C C . ASP B 1 109 ? -35.395 -26.522 4.007 1.00 15.00 109 ASP B C 1
ATOM 2165 O O . ASP B 1 109 ? -35.418 -26.777 5.207 1.00 14.66 109 ASP B O 1
ATOM 2170 N N . PRO B 1 110 ? -36.441 -25.943 3.387 1.00 15.09 110 PRO B N 1
ATOM 2171 C CA . PRO B 1 110 ? -37.672 -25.549 4.086 1.00 14.84 110 PRO B CA 1
ATOM 2172 C C . PRO B 1 110 ? -38.706 -26.647 4.349 1.00 14.57 110 PRO B C 1
ATOM 2173 O O . PRO B 1 110 ? -39.748 -26.385 4.951 1.00 13.76 110 PRO B O 1
ATOM 2177 N N . THR B 1 111 ? -38.421 -27.866 3.908 1.00 15.37 111 THR B N 1
ATOM 2178 C CA . THR B 1 111 ? -39.357 -28.976 4.077 1.00 14.77 111 THR B CA 1
ATOM 2179 C C . THR B 1 111 ? -39.876 -29.184 5.500 1.00 14.89 111 THR B C 1
ATOM 2180 O O . THR B 1 111 ? -41.085 -29.122 5.737 1.00 14.65 111 THR B O 1
ATOM 2184 N N . LEU B 1 112 ? -38.974 -29.440 6.442 1.00 13.21 112 LEU B N 1
ATOM 2185 C CA . LEU B 1 112 ? -39.390 -29.662 7.823 1.00 12.68 112 LEU B CA 1
ATOM 2186 C C . LEU B 1 112 ? -39.945 -28.397 8.480 1.00 12.40 112 LEU B C 1
ATOM 2187 O O . LEU B 1 112 ? -40.941 -28.454 9.199 1.00 11.32 112 LEU B O 1
ATOM 2192 N N . PRO B 1 113 ? -39.309 -27.236 8.252 1.00 11.55 113 PRO B N 1
ATOM 2193 C CA . PRO B 1 113 ? -39.853 -26.025 8.874 1.00 11.98 113 PRO B CA 1
ATOM 2194 C C . PRO B 1 113 ? -41.314 -25.806 8.466 1.00 12.44 113 PRO B C 1
ATOM 2195 O O . PRO B 1 113 ? -42.147 -25.418 9.285 1.00 11.43 113 PRO B O 1
ATOM 2199 N N . SER B 1 114 ? -41.622 -26.063 7.198 1.00 13.04 114 SER B N 1
ATOM 2200 C CA . SER B 1 114 ? -42.983 -25.888 6.700 1.00 14.27 114 SER B CA 1
ATOM 2201 C C . SER B 1 114 ? -43.942 -26.896 7.312 1.00 14.40 114 SER B C 1
ATOM 2202 O O . SER B 1 114 ? -45.067 -26.551 7.673 1.00 14.13 114 SER B O 1
ATOM 2205 N N . LEU B 1 115 ? -43.498 -28.142 7.428 1.00 13.91 115 LEU B N 1
ATOM 2206 C CA . LEU B 1 115 ? -44.329 -29.189 8.012 1.00 14.66 115 LEU B CA 1
ATOM 2207 C C . LEU B 1 115 ? -44.675 -28.862 9.462 1.00 14.95 115 LEU B C 1
ATOM 2208 O O . LEU B 1 115 ? -45.813 -29.048 9.900 1.00 15.18 115 LEU B O 1
ATOM 2213 N N . LEU B 1 116 ? -43.689 -28.369 10.204 1.00 12.52 116 LEU B N 1
ATOM 2214 C CA . LEU B 1 116 ? -43.887 -28.031 11.608 1.00 12.41 116 LEU B CA 1
ATOM 2215 C C . LEU B 1 116 ? -44.531 -26.667 11.815 1.00 11.30 116 LEU B C 1
ATOM 2216 O O . LEU B 1 116 ? -44.962 -26.345 12.919 1.00 12.94 116 LEU B O 1
ATOM 2221 N N . GLY B 1 117 ? -44.596 -25.866 10.757 1.00 10.09 117 GLY B N 1
ATOM 2222 C CA . GLY B 1 117 ? -45.187 -24.545 10.875 1.00 9.80 117 GLY B CA 1
ATOM 2223 C C . GLY B 1 117 ? -44.318 -23.578 11.658 1.00 8.99 117 GLY B C 1
ATOM 2224 O O . GLY B 1 117 ? -44.824 -22.710 12.367 1.00 10.65 117 GLY B O 1
ATOM 2225 N N . LEU B 1 118 ? -43.003 -23.722 11.533 1.00 7.86 118 LEU B N 1
ATOM 2226 C CA . LEU B 1 118 ? -42.084 -22.845 12.245 1.00 7.77 118 LEU B CA 1
ATOM 2227 C C . LEU B 1 118 ? -42.124 -21.439 11.673 1.00 7.18 118 LEU B C 1
ATOM 2228 O O . LEU B 1 118 ? -42.278 -21.254 10.466 1.00 9.26 118 LEU B O 1
ATOM 2233 N N . THR B 1 119 ? -41.987 -20.445 12.543 1.00 7.60 119 THR B N 1
ATOM 2234 C CA . THR B 1 119 ? -41.984 -19.062 12.097 1.00 8.61 119 THR B CA 1
ATOM 2235 C C . THR B 1 119 ? -40.717 -18.851 11.284 1.00 8.83 119 THR B C 1
ATOM 2236 O O . THR B 1 119 ? -39.634 -19.255 11.697 1.00 8.90 119 THR B O 1
ATOM 2240 N N . ARG B 1 120 ? -40.857 -18.226 10.121 1.00 8.98 120 ARG B N 1
ATOM 2241 C CA . ARG B 1 120 ? -39.713 -17.981 9.258 1.00 10.11 120 ARG B CA 1
ATOM 2242 C C . ARG B 1 120 ? -39.125 -16.584 9.429 1.00 10.97 120 ARG B C 1
ATOM 2243 O O . ARG B 1 120 ? -39.780 -15.669 9.926 1.00 12.48 120 ARG B O 1
ATOM 2251 N N . ARG B 1 121 ? -37.868 -16.450 9.026 1.00 11.44 121 ARG B N 1
ATOM 2252 C CA . ARG B 1 121 ? -37.162 -15.177 9.039 1.00 12.43 121 ARG B CA 1
ATOM 2253 C C . ARG B 1 121 ? -36.441 -15.187 7.699 1.00 12.74 121 ARG B C 1
ATOM 2254 O O . ARG B 1 121 ? -35.410 -15.840 7.547 1.00 12.89 121 ARG B O 1
ATOM 2262 N N . GLY B 1 122 ? -36.995 -14.486 6.718 1.00 12.31 122 GLY B N 1
ATOM 2263 C CA . GLY B 1 122 ? -36.369 -14.482 5.413 1.00 12.73 122 GLY B CA 1
ATOM 2264 C C . GLY B 1 122 ? -36.391 -15.890 4.844 1.00 11.13 122 GLY B C 1
ATOM 2265 O O . GLY B 1 122 ? -37.401 -16.589 4.931 1.00 10.65 122 GLY B O 1
ATOM 2266 N N . ALA B 1 123 ? -35.272 -16.321 4.275 1.00 11.76 123 ALA B N 1
ATOM 2267 C CA . ALA B 1 123 ? -35.188 -17.650 3.685 1.00 12.23 123 ALA B CA 1
ATOM 2268 C C . ALA B 1 123 ? -34.853 -18.731 4.706 1.00 11.53 123 ALA B C 1
ATOM 2269 O O . ALA B 1 123 ? -34.640 -19.882 4.337 1.00 12.50 123 ALA B O 1
ATOM 2271 N N . TYR B 1 124 ? -34.842 -18.370 5.986 1.00 10.91 124 TYR B N 1
ATOM 2272 C CA . TYR B 1 124 ? -34.475 -19.320 7.032 1.00 10.97 124 TYR B CA 1
ATOM 2273 C C . TYR B 1 124 ? -35.486 -19.451 8.163 1.00 9.14 124 TYR B C 1
ATOM 2274 O O . TYR B 1 124 ? -36.567 -18.872 8.118 1.00 9.67 124 TYR B O 1
ATOM 2283 N N . ILE B 1 125 ? -35.113 -20.228 9.176 1.00 8.35 125 ILE B N 1
ATOM 2284 C CA . ILE B 1 125 ? -35.953 -20.456 10.348 1.00 8.36 125 ILE B CA 1
ATOM 2285 C C . ILE B 1 125 ? -35.688 -19.355 11.372 1.00 7.84 125 ILE B C 1
ATOM 2286 O O . ILE B 1 125 ? -34.536 -19.058 11.690 1.00 8.61 125 ILE B O 1
ATOM 2291 N N . ASP B 1 126 ? -36.749 -18.748 11.891 1.00 7.09 126 ASP B N 1
ATOM 2292 C CA . ASP B 1 126 ? -36.580 -17.698 12.886 1.00 7.81 126 ASP B CA 1
ATOM 2293 C C . ASP B 1 126 ? -36.193 -18.316 14.229 1.00 8.67 126 ASP B C 1
ATOM 2294 O O . ASP B 1 126 ? -36.719 -19.357 14.621 1.00 9.26 126 ASP B O 1
ATOM 2299 N N . THR B 1 127 ? -35.255 -17.679 14.921 1.00 8.28 127 THR B N 1
ATOM 2300 C CA . THR B 1 127 ? -34.801 -18.159 16.222 1.00 8.37 127 THR B CA 1
ATOM 2301 C C . THR B 1 127 ? -34.414 -16.988 17.103 1.00 8.96 127 THR B C 1
ATOM 2302 O O . THR B 1 127 ? -34.211 -15.872 16.617 1.00 9.80 127 THR B O 1
ATOM 2306 N N . ASP B 1 128 ? -34.325 -17.231 18.405 1.00 9.69 128 ASP B N 1
ATOM 2307 C CA . ASP B 1 128 ? -33.868 -16.183 19.295 1.00 9.68 128 ASP B CA 1
ATOM 2308 C C . ASP B 1 128 ? -32.348 -16.338 19.267 1.00 10.28 128 ASP B C 1
ATOM 2309 O O . ASP B 1 128 ? -31.823 -17.167 18.517 1.00 9.85 128 ASP B O 1
ATOM 2314 N N . GLU B 1 129 ? -31.638 -15.543 20.059 1.00 10.73 129 GLU B N 1
ATOM 2315 C CA . GLU B 1 129 ? -30.178 -15.605 20.086 1.00 11.01 129 GLU B CA 1
ATOM 2316 C C . GLU B 1 129 ? -29.614 -17.023 20.202 1.00 10.15 129 GLU B C 1
ATOM 2317 O O . GLU B 1 129 ? -28.710 -17.399 19.447 1.00 10.45 129 GLU B O 1
ATOM 2323 N N . GLY B 1 130 ? -30.165 -17.806 21.130 1.00 10.60 130 GLY B N 1
ATOM 2324 C CA . GLY B 1 130 ? -29.687 -19.161 21.367 1.00 11.47 130 GLY B CA 1
ATOM 2325 C C . GLY B 1 130 ? -30.106 -20.289 20.439 1.00 10.11 130 GLY B C 1
ATOM 2326 O O . GLY B 1 130 ? -29.688 -21.430 20.636 1.00 11.52 130 GLY B O 1
ATOM 2327 N N . GLY B 1 131 ? -30.937 -20.001 19.444 1.00 8.62 131 GLY B N 1
ATOM 2328 C CA . GLY B 1 131 ? -31.344 -21.042 18.515 1.00 8.74 131 GLY B CA 1
ATOM 2329 C C . GLY B 1 131 ? -32.718 -21.651 18.736 1.00 8.42 131 GLY B C 1
ATOM 2330 O O . GLY B 1 131 ? -33.074 -22.636 18.084 1.00 7.88 131 GLY B O 1
ATOM 2331 N N . ARG B 1 132 ? -33.499 -21.077 19.643 1.00 9.03 132 ARG B N 1
ATOM 2332 C CA . ARG B 1 132 ? -34.834 -21.599 19.908 1.00 8.23 132 ARG B CA 1
ATOM 2333 C C . ARG B 1 132 ? -35.806 -21.117 18.839 1.00 8.71 132 ARG B C 1
ATOM 2334 O O . ARG B 1 132 ? -35.869 -19.922 18.546 1.00 9.58 132 ARG B O 1
ATOM 2342 N N . THR B 1 133 ? -36.548 -22.051 18.247 1.00 7.58 133 THR B N 1
ATOM 2343 C CA . THR B 1 133 ? -37.531 -21.709 17.221 1.00 7.74 133 THR B CA 1
ATOM 2344 C C . THR B 1 133 ? -38.856 -21.341 17.883 1.00 8.68 133 THR B C 1
ATOM 2345 O O . THR B 1 133 ? -38.961 -21.291 19.111 1.0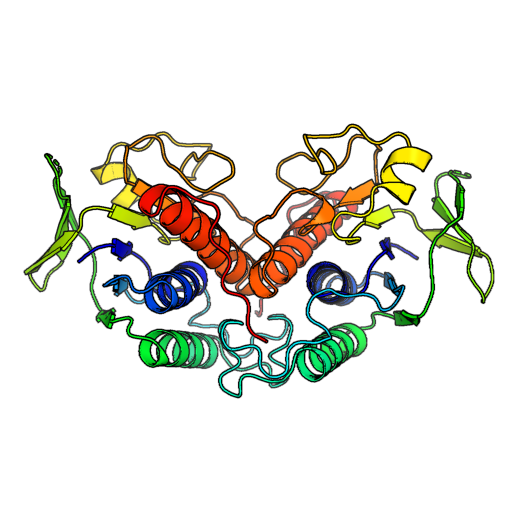0 9.45 133 THR B O 1
ATOM 2349 N N . SER B 1 134 ? -39.868 -21.092 17.059 1.00 8.82 134 SER B N 1
ATOM 2350 C CA . SER B 1 134 ? -41.194 -20.731 17.547 1.00 8.39 134 SER B CA 1
ATOM 2351 C C . SER B 1 134 ? -41.917 -21.939 18.138 1.00 8.83 134 SER B C 1
ATOM 2352 O O . SER B 1 134 ? -42.992 -21.801 18.719 1.00 9.14 134 SER B O 1
ATOM 235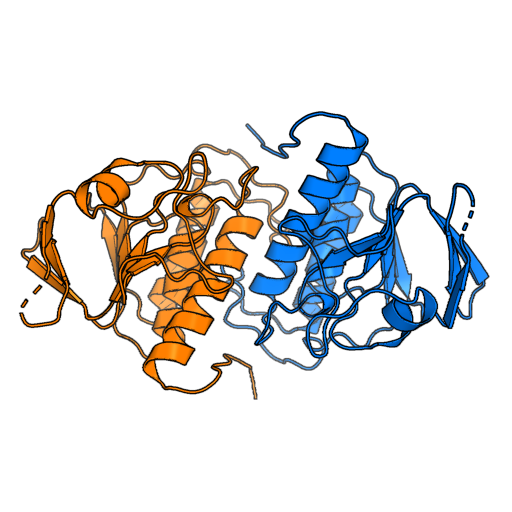5 N N . TYR B 1 135 ? -41.323 -23.119 17.984 1.00 7.48 135 TYR B N 1
ATOM 2356 C CA . TYR B 1 135 ? -41.912 -24.356 18.484 1.00 8.29 135 TYR B CA 1
ATOM 2357 C C . TYR B 1 135 ? -41.088 -24.813 19.686 1.00 8.18 135 TYR B C 1
ATOM 2358 O O . TYR B 1 135 ? -39.954 -25.265 19.531 1.00 8.48 135 TYR B O 1
ATOM 2367 N N . PRO B 1 136 ? -41.644 -24.689 20.903 1.00 8.76 136 PRO B N 1
ATOM 2368 C CA . PRO B 1 136 ? -40.918 -25.101 22.106 1.00 9.46 136 PRO B CA 1
ATOM 2369 C C . PRO B 1 136 ? -40.276 -26.476 21.993 1.00 9.03 136 PRO B C 1
ATOM 2370 O O . PRO B 1 136 ? -40.914 -27.447 21.582 1.00 10.48 136 PRO B O 1
ATOM 2374 N N . ARG B 1 137 ? -38.998 -26.526 22.358 1.00 9.04 137 ARG B N 1
ATOM 2375 C CA . ARG B 1 137 ? -38.174 -27.727 22.324 1.00 9.41 137 ARG B CA 1
ATOM 2376 C C . ARG B 1 137 ? -37.663 -28.111 20.939 1.00 8.88 137 ARG B C 1
ATOM 2377 O O . ARG B 1 137 ? -37.093 -29.187 20.746 1.00 8.68 137 ARG B O 1
ATOM 2385 N N . VAL B 1 138 ? -37.863 -27.212 19.978 1.00 7.80 138 VAL B N 1
ATOM 2386 C CA . VAL B 1 138 ? -37.350 -27.403 18.628 1.00 6.48 138 VAL B CA 1
ATOM 2387 C C . VAL B 1 138 ? -36.348 -26.267 18.443 1.00 6.42 138 VAL B C 1
ATOM 2388 O O . VAL B 1 138 ? -36.686 -25.089 18.610 1.00 6.64 138 VAL B O 1
ATOM 2392 N N . TYR B 1 139 ? -35.110 -26.633 18.124 1.00 5.91 139 TYR B N 1
ATOM 2393 C CA . TYR B 1 139 ? -34.023 -25.673 17.933 1.00 7.32 139 TYR B CA 1
ATOM 2394 C C . TYR B 1 139 ? -33.513 -25.750 16.498 1.00 6.66 139 TYR B C 1
ATOM 2395 O O . TYR B 1 139 ? -33.841 -26.682 15.765 1.00 7.05 139 TYR B O 1
ATOM 2404 N N . ALA B 1 140 ? -32.710 -24.765 16.105 1.00 6.88 140 ALA B N 1
ATOM 2405 C CA . ALA B 1 140 ? -32.126 -24.730 14.768 1.00 6.02 140 ALA B CA 1
ATOM 2406 C C . ALA B 1 140 ? -30.736 -24.116 14.855 1.00 6.51 140 ALA B C 1
ATOM 2407 O O . ALA B 1 140 ? -30.489 -23.253 15.700 1.00 6.84 140 ALA B O 1
ATOM 2409 N N . ALA B 1 141 ? -29.836 -24.547 13.974 1.00 6.39 141 ALA B N 1
ATOM 2410 C CA . ALA B 1 141 ? -28.473 -24.026 13.988 1.00 5.71 141 ALA B CA 1
ATOM 2411 C C . ALA B 1 141 ? -27.819 -24.020 12.609 1.00 6.92 141 ALA B C 1
ATOM 2412 O O . ALA B 1 141 ? -28.241 -24.737 11.698 1.00 7.17 141 ALA B O 1
ATOM 2414 N N . GLY B 1 142 ? -26.784 -23.199 12.469 1.00 6.13 142 GLY B N 1
ATOM 2415 C CA . GLY B 1 142 ? -26.069 -23.116 11.207 1.00 5.91 142 GLY B CA 1
ATOM 2416 C C . GLY B 1 142 ? -26.829 -22.364 10.133 1.00 6.03 142 GLY B C 1
ATOM 2417 O O . GLY B 1 142 ? -27.580 -21.429 10.421 1.00 6.06 142 GLY B O 1
ATOM 2418 N N . VAL B 1 143 ? -26.632 -22.772 8.882 1.00 5.69 143 VAL B N 1
ATOM 2419 C CA . VAL B 1 143 ? -27.308 -22.124 7.767 1.00 6.34 143 VAL B CA 1
ATOM 2420 C C . VAL B 1 143 ? -28.823 -22.194 7.931 1.00 7.21 143 VAL B C 1
ATOM 2421 O O . VAL B 1 143 ? -29.539 -21.286 7.518 1.00 7.43 143 VAL B O 1
ATOM 2425 N N . ALA B 1 144 ? -29.305 -23.265 8.555 1.00 6.60 144 ALA B N 1
ATOM 2426 C CA . ALA B 1 144 ? -30.741 -23.438 8.766 1.00 7.97 144 ALA B CA 1
ATOM 2427 C C . ALA B 1 144 ? -31.395 -22.228 9.440 1.00 7.57 144 ALA B C 1
ATOM 2428 O O . ALA B 1 144 ? -32.553 -21.909 9.158 1.00 7.28 144 ALA B O 1
ATOM 2430 N N . ARG B 1 145 ? -30.669 -21.553 10.329 1.00 7.77 145 ARG B N 1
ATOM 2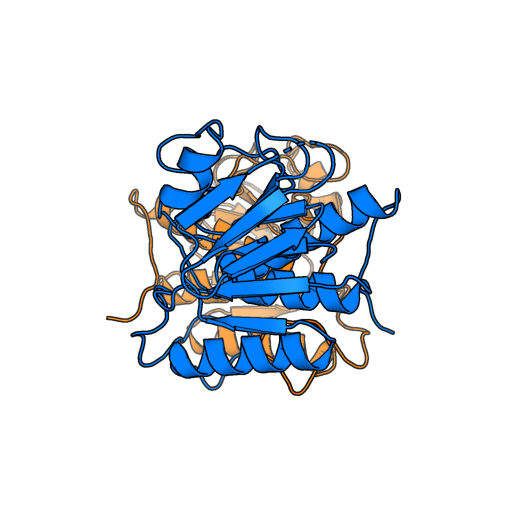431 C CA . ARG B 1 145 ? -31.242 -20.392 10.995 1.00 7.49 145 ARG B CA 1
ATOM 2432 C C . ARG B 1 145 ? -30.660 -19.065 10.521 1.00 7.94 145 ARG B C 1
ATOM 2433 O O . ARG B 1 145 ? -30.737 -18.050 11.221 1.00 8.71 145 ARG B O 1
ATOM 2441 N N . GLY B 1 146 ? -30.061 -19.080 9.335 1.00 7.66 146 GLY B N 1
ATOM 2442 C CA . GLY B 1 146 ? -29.536 -17.849 8.775 1.00 7.41 146 GLY B CA 1
ATOM 2443 C C . GLY B 1 146 ? -28.087 -17.460 8.981 1.00 7.24 146 GLY B C 1
ATOM 2444 O O . GLY B 1 146 ? -27.739 -16.295 8.781 1.00 8.25 146 GLY B O 1
ATOM 2445 N N . LYS B 1 147 ? -27.241 -18.398 9.386 1.00 7.51 147 LYS B N 1
ATOM 2446 C CA . LYS B 1 147 ? -25.827 -18.078 9.560 1.00 7.98 147 LYS B CA 1
ATOM 2447 C C . LYS B 1 147 ? -25.201 -18.187 8.172 1.00 7.99 147 LYS B C 1
ATOM 2448 O O . LYS B 1 147 ? -24.546 -19.176 7.837 1.00 9.85 147 LYS B O 1
ATOM 2454 N N . VAL B 1 148 ? -25.434 -17.158 7.363 1.00 8.15 148 VAL B N 1
ATOM 2455 C CA . VAL B 1 148 ? -24.942 -17.109 5.991 1.00 9.75 148 VAL B CA 1
ATOM 2456 C C . VAL B 1 148 ? -24.263 -15.768 5.717 1.00 9.91 148 VAL B C 1
ATOM 2457 O O . VAL B 1 148 ? -24.522 -14.788 6.412 1.00 10.11 148 VAL B O 1
ATOM 2461 N N . PRO B 1 149 ? -23.374 -15.708 4.710 1.00 11.22 149 PRO B N 1
ATOM 2462 C CA . PRO B 1 149 ? -2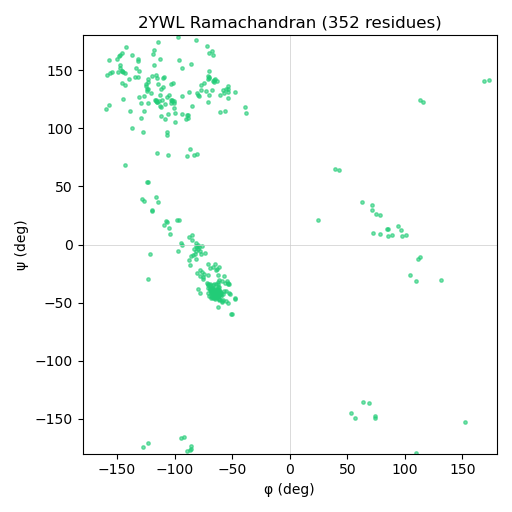2.951 -16.789 3.813 1.00 11.47 149 PRO B CA 1
ATOM 2463 C C . PRO B 1 149 ? -22.385 -17.966 4.599 1.00 9.96 149 PRO B C 1
ATOM 2464 O O . PRO B 1 149 ? -21.533 -17.791 5.469 1.00 11.24 149 PRO B O 1
ATOM 2468 N N . GLY B 1 150 ? -22.861 -19.163 4.286 1.00 9.81 150 GLY B N 1
ATOM 2469 C CA . GLY B 1 150 ? -22.409 -20.341 5.004 1.00 8.31 150 GLY B CA 1
ATOM 2470 C C . GLY B 1 150 ? -20.955 -20.739 4.842 1.00 7.67 150 GLY B C 1
ATOM 2471 O O . GLY B 1 150 ? -20.389 -20.663 3.751 1.00 7.36 150 GLY B O 1
ATOM 2472 N N . HIS B 1 151 ? -20.351 -21.155 5.951 1.00 6.09 151 HIS B N 1
ATOM 2473 C CA . HIS B 1 151 ? -18.973 -21.642 5.980 1.00 5.87 151 HIS B CA 1
ATOM 2474 C C . HIS B 1 151 ? -18.918 -22.736 7.046 1.00 6.28 151 HIS B C 1
ATOM 2475 O O . HIS B 1 151 ? -19.670 -22.704 8.020 1.00 7.39 151 HIS B O 1
ATOM 2482 N N . ALA B 1 152 ? -18.044 -23.713 6.850 1.00 6.55 152 ALA B N 1
ATOM 2483 C CA . ALA B 1 152 ? -17.932 -24.831 7.779 1.00 6.43 152 ALA B CA 1
ATOM 2484 C C . ALA B 1 152 ? -17.681 -24.438 9.229 1.00 5.87 152 ALA B C 1
ATOM 2485 O O . ALA B 1 152 ? -18.355 -24.934 10.136 1.00 5.99 152 ALA B O 1
ATOM 2487 N N . ILE B 1 153 ? -16.719 -23.552 9.461 1.00 5.81 153 ILE B N 1
ATOM 2488 C CA . ILE B 1 153 ? -16.421 -23.149 10.831 1.00 5.74 153 ILE B CA 1
ATOM 2489 C C . ILE B 1 153 ? -17.571 -22.360 11.455 1.00 6.43 153 ILE B C 1
ATOM 2490 O O . ILE B 1 153 ? -17.831 -22.473 12.656 1.00 6.39 153 ILE B O 1
ATOM 2495 N N . ILE B 1 154 ? -18.257 -21.563 10.641 1.00 5.71 154 ILE B N 1
ATOM 2496 C CA . ILE B 1 154 ? -19.386 -20.773 11.124 1.00 6.07 154 ILE B CA 1
ATOM 2497 C C . ILE B 1 154 ? -20.505 -21.706 11.581 1.00 5.74 154 ILE B C 1
ATOM 2498 O O . ILE B 1 154 ? -21.074 -21.528 12.662 1.00 5.97 154 ILE B O 1
ATOM 2503 N N . SER B 1 155 ? -20.818 -22.708 10.766 1.00 5.53 155 SER B N 1
ATOM 2504 C CA . SER B 1 155 ? -21.862 -23.658 11.132 1.00 6.15 155 SER B CA 1
ATOM 2505 C C . SER B 1 155 ? -21.441 -24.546 12.301 1.00 5.55 155 SER B C 1
ATOM 2506 O O . SER B 1 155 ? -22.261 -24.867 13.158 1.00 6.02 155 SER B O 1
ATOM 2509 N N . ALA B 1 156 ? -20.171 -24.939 12.346 1.00 5.28 156 ALA B N 1
ATOM 2510 C CA . ALA B 1 156 ? -19.693 -25.770 13.450 1.00 5.81 156 ALA B CA 1
ATOM 2511 C C . ALA B 1 156 ? -19.803 -24.975 14.747 1.00 4.57 156 ALA B C 1
ATOM 2512 O O . ALA B 1 156 ? -20.267 -25.480 15.771 1.00 4.71 156 ALA B O 1
ATOM 2514 N N . GLY B 1 157 ? -19.376 -23.718 14.704 1.00 5.24 157 GLY B N 1
ATOM 2515 C CA . GLY B 1 157 ? -19.456 -22.895 15.894 1.00 5.04 157 GLY B CA 1
ATOM 2516 C C . GLY B 1 157 ? -20.885 -22.668 16.348 1.00 5.36 157 GLY B C 1
ATOM 2517 O O . GLY B 1 157 ? -21.181 -22.725 17.543 1.00 5.24 157 GLY B O 1
ATOM 2518 N N . ASP B 1 158 ? -21.785 -22.414 15.405 1.00 4.87 158 ASP B N 1
ATOM 2519 C CA . ASP B 1 158 ? -23.170 -22.167 15.781 1.00 3.96 158 ASP B CA 1
ATOM 2520 C C . ASP B 1 158 ? -23.840 -23.426 16.313 1.00 5.44 158 ASP B C 1
ATOM 2521 O O . ASP B 1 158 ? -24.679 -23.354 17.208 1.00 4.80 158 ASP B O 1
ATOM 2526 N N . GLY B 1 159 ? -23.475 -24.577 15.760 1.00 5.72 159 GLY B N 1
ATOM 2527 C CA . GLY B 1 159 ? -24.043 -25.826 16.229 1.00 5.17 159 GLY B CA 1
ATOM 2528 C C . GLY B 1 159 ? -23.688 -26.029 17.691 1.00 5.57 159 GLY B C 1
ATOM 2529 O O . GLY B 1 159 ? -24.516 -26.456 18.493 1.00 5.83 159 GLY B O 1
ATOM 2530 N N . ALA B 1 160 ? -22.442 -25.726 18.040 1.00 5.24 160 ALA B N 1
ATOM 2531 C CA . ALA B 1 160 ? -21.990 -25.867 19.420 1.00 4.66 160 ALA B CA 1
ATOM 2532 C C . ALA B 1 160 ? -22.702 -24.858 20.316 1.00 5.94 160 ALA B C 1
ATOM 2533 O O . ALA B 1 160 ? -23.103 -25.177 21.437 1.00 5.97 160 ALA B O 1
ATOM 2535 N N . TYR B 1 161 ? -22.857 -23.636 19.816 1.00 4.87 161 TYR B N 1
ATOM 2536 C CA . TYR B 1 161 ? -23.513 -22.575 20.572 1.00 5.68 161 TYR B CA 1
ATOM 2537 C C . TYR B 1 161 ? -24.959 -22.934 20.904 1.00 5.15 161 TYR B C 1
ATOM 2538 O O . TYR B 1 161 ? -25.407 -22.775 22.040 1.00 5.71 161 TYR B O 1
ATOM 2547 N N . VAL B 1 162 ? -25.691 -23.412 19.906 1.00 5.47 162 VAL B N 1
ATOM 2548 C CA . VAL B 1 162 ? -27.079 -23.786 20.116 1.00 5.27 162 VAL B CA 1
ATOM 2549 C C . VAL B 1 162 ? -27.163 -25.013 21.028 1.00 6.16 162 VAL B C 1
ATOM 2550 O O . VAL B 1 162 ? -28.049 -25.099 21.877 1.00 7.32 162 VAL B O 1
ATOM 2554 N N . ALA B 1 163 ? -26.230 -25.950 20.877 1.00 6.54 163 ALA B N 1
ATOM 2555 C CA . ALA B 1 163 ? -26.235 -27.142 21.720 1.00 5.28 163 ALA B CA 1
ATOM 2556 C C . ALA B 1 163 ? -25.996 -26.764 23.176 1.00 6.61 163 ALA B C 1
ATOM 2557 O O . ALA B 1 163 ? -26.631 -27.308 24.078 1.00 7.45 163 ALA B O 1
ATOM 2559 N N . VAL B 1 164 ? -25.073 -25.831 23.400 1.00 6.64 164 VAL B N 1
ATOM 2560 C CA . VAL B 1 164 ? -24.754 -25.388 24.750 1.00 6.82 164 VAL B CA 1
ATOM 2561 C C . VAL B 1 164 ? -25.972 -24.760 25.408 1.00 6.70 164 VAL B C 1
ATOM 2562 O O . VAL B 1 164 ? -26.214 -24.958 26.602 1.00 7.84 164 VAL B O 1
ATOM 2566 N N . HIS B 1 165 ? -26.748 -24.000 24.644 1.00 8.08 165 HIS B N 1
ATOM 2567 C CA . HIS B 1 165 ? -27.927 -23.389 25.230 1.00 8.33 165 HIS B CA 1
ATOM 2568 C C . HIS B 1 165 ? -29.066 -24.378 25.364 1.00 8.58 165 HIS B C 1
ATOM 2569 O O . HIS B 1 165 ? -29.960 -24.189 26.186 1.00 10.18 165 HIS B O 1
ATOM 2576 N N . LEU B 1 166 ? -29.025 -25.443 24.571 1.00 9.16 166 LEU B N 1
ATOM 2577 C CA . LEU B 1 166 ? -30.045 -26.478 24.657 1.00 8.94 166 LEU B CA 1
ATOM 2578 C C . LEU B 1 166 ? -29.817 -27.206 25.981 1.00 9.46 166 LEU B C 1
ATOM 2579 O O . LEU B 1 166 ? -30.762 -27.475 26.720 1.00 10.25 166 LEU B O 1
ATOM 2584 N N . VAL B 1 167 ? -28.558 -27.513 26.285 1.00 9.59 167 VAL B N 1
ATOM 2585 C CA . VAL B 1 167 ? -28.227 -28.191 27.537 1.00 9.91 167 VAL B CA 1
ATOM 2586 C C . VAL B 1 167 ? -28.560 -27.264 28.706 1.00 10.44 167 VAL B C 1
ATOM 2587 O O . VAL B 1 167 ? -29.043 -27.710 29.746 1.00 10.83 167 VAL B O 1
ATOM 2591 N N . SER B 1 168 ? -28.306 -25.971 28.530 1.00 10.08 168 SER B N 1
ATOM 2592 C CA . SER B 1 168 ? -28.604 -24.998 29.573 1.00 10.69 168 SER B CA 1
ATOM 2593 C C . SER B 1 168 ? -30.102 -25.022 29.869 1.00 12.63 168 SER B C 1
ATOM 2594 O O . SER B 1 168 ? -30.513 -24.932 31.026 1.00 11.01 168 SER B O 1
ATOM 2597 N N . ASP B 1 169 ? -30.916 -25.143 28.822 1.00 12.00 169 ASP B N 1
ATOM 2598 C CA . ASP B 1 169 ? -32.367 -25.194 28.993 1.00 13.37 169 ASP B CA 1
ATOM 2599 C C . ASP B 1 169 ? -32.768 -26.454 29.753 1.00 13.45 169 ASP B C 1
ATOM 2600 O O . ASP B 1 169 ? -33.576 -26.404 30.682 1.00 15.44 169 ASP B O 1
ATOM 2605 N N . LEU B 1 170 ? -32.200 -27.581 29.340 1.00 13.14 170 LEU B N 1
ATOM 2606 C CA . LEU B 1 170 ? -32.481 -28.877 29.948 1.00 13.43 170 LEU B CA 1
ATOM 2607 C C . LEU B 1 170 ? -32.104 -28.928 31.426 1.00 14.23 170 LEU B C 1
ATOM 2608 O O . LEU B 1 170 ? -32.857 -29.463 32.240 1.00 14.20 170 LEU B O 1
ATOM 2613 N N . ARG B 1 171 ? -30.946 -28.368 31.769 1.00 14.20 171 ARG B N 1
ATOM 2614 C CA . ARG B 1 171 ? -30.472 -28.365 33.152 1.00 15.24 171 ARG B CA 1
ATOM 2615 C C . ARG B 1 171 ? -30.988 -27.189 33.976 1.00 15.98 171 ARG B C 1
ATOM 2616 O O . ARG B 1 171 ? -30.943 -27.220 35.207 1.00 16.74 171 ARG B O 1
ATOM 2624 N N . GLY B 1 172 ? -31.472 -26.153 33.300 1.00 15.99 172 GLY B N 1
ATOM 2625 C CA . GLY B 1 172 ? -31.982 -24.989 34.001 1.00 16.72 172 GLY B CA 1
ATOM 2626 C C . GLY B 1 172 ? -30.872 -24.131 34.575 1.00 17.85 172 GLY B C 1
ATOM 2627 O O . GLY B 1 172 ? -31.072 -23.413 35.558 1.00 17.96 172 GLY B O 1
ATOM 2628 N N . GLU B 1 173 ? -29.698 -24.203 33.956 1.00 18.11 173 GLU B N 1
ATOM 2629 C CA . GLU B 1 173 ? -28.536 -23.440 34.393 1.00 18.71 173 GLU B CA 1
ATOM 2630 C C . GLU B 1 173 ? -27.528 -23.303 33.254 1.00 16.26 173 GLU B C 1
ATOM 2631 O O . GLU B 1 173 ? -27.380 -24.214 32.442 1.00 16.47 173 GLU B O 1
ATOM 2637 N N . PRO B 1 174 ? -26.822 -22.162 33.178 1.00 15.16 174 PRO B N 1
ATOM 2638 C CA . PRO B 1 174 ? -25.833 -21.972 32.112 1.00 14.06 174 PRO B CA 1
ATOM 2639 C C . PRO B 1 174 ? -24.848 -23.139 32.097 1.00 13.03 174 PRO B C 1
ATOM 2640 O O . PRO B 1 174 ? -24.233 -23.459 33.116 1.00 13.14 174 PRO B O 1
ATOM 2644 N N . TYR B 1 175 ? -24.705 -23.766 30.935 1.00 10.85 175 TYR B N 1
ATOM 2645 C CA . TYR B 1 175 ? -23.825 -24.913 30.780 1.00 10.63 175 TYR B CA 1
ATOM 2646 C C . TYR B 1 175 ? -22.498 -24.577 30.117 1.00 10.27 175 TYR B C 1
ATOM 2647 O O . TYR B 1 175 ? -22.446 -23.802 29.163 1.00 11.55 175 TYR B O 1
ATOM 2656 N N . LYS B 1 176 ? -21.425 -25.169 30.626 1.00 9.89 176 LYS B N 1
ATOM 2657 C CA . LYS B 1 176 ? -20.114 -24.970 30.035 1.00 10.74 176 LYS B CA 1
ATOM 2658 C C . LYS B 1 176 ? -19.366 -26.292 30.029 1.00 11.14 176 LYS B C 1
ATOM 2659 O O . LYS B 1 176 ? -19.487 -27.099 30.954 1.00 12.60 176 LYS B O 1
ATOM 2665 N N . ASP B 1 177 ? -18.615 -26.511 28.957 1.00 8.71 177 ASP B N 1
ATOM 2666 C CA . ASP B 1 177 ? -17.824 -27.717 28.773 1.00 8.04 177 ASP B CA 1
ATOM 2667 C C . ASP B 1 177 ? -16.375 -27.247 28.777 1.00 9.03 177 ASP B C 1
ATOM 2668 O O . ASP B 1 177 ? -15.752 -27.093 27.725 1.00 9.08 177 ASP B O 1
ATOM 2673 N N . HIS B 1 178 ? -15.854 -27.000 29.974 1.00 8.62 178 HIS B N 1
ATOM 2674 C CA . HIS B 1 178 ? -14.489 -26.517 30.143 1.00 11.18 178 HIS B CA 1
ATOM 2675 C C . HIS B 1 178 ? -13.591 -27.508 30.866 1.00 12.93 178 HIS B C 1
ATOM 2676 O O . HIS B 1 178 ? -14.020 -28.195 31.793 1.00 13.68 178 HIS B O 1
ATOM 2683 N N . ALA B 1 179 ? -12.334 -27.563 30.445 1.00 16.26 179 ALA B N 1
ATOM 2684 C CA . ALA B 1 179 ? -11.364 -28.450 31.065 1.00 19.45 179 ALA B CA 1
ATOM 2685 C C . ALA B 1 179 ? -11.041 -27.897 32.448 1.00 22.63 179 ALA B C 1
ATOM 2686 O O . ALA B 1 179 ? -10.972 -26.681 32.639 1.00 23.26 179 ALA B O 1
ATOM 2688 N N . LEU B 1 180 ? -10.854 -28.788 33.415 1.00 26.37 180 LEU B N 1
ATOM 2689 C CA . LEU B 1 180 ? -10.539 -28.370 34.776 1.00 30.19 180 LEU B CA 1
ATOM 2690 C C . LEU B 1 180 ? -9.025 -28.221 34.905 1.00 31.72 180 LEU B C 1
ATOM 2691 O O . LEU B 1 180 ? -8.318 -28.642 33.965 1.00 33.69 180 LEU B O 1
#

Nearest PDB structures (foldseek):
  2cvj-assembly1_A  TM=9.918E-01  e=2.656E-37  Thermus thermophilus HB8
  6bpy-assembly1_B  TM=8.761E-01  e=2.030E-12  Aspergillus fumigatus
  3f8r-assembly1_B  TM=8.730E-01  e=2.118E-11  Saccharolobus solfataricus
  3f8r-assembly2_C  TM=8.805E-01  e=3.991E-11  Saccharolobus solfataricus
  3f8d-assembly1_A  TM=9.042E-01  e=1.715E-10  Saccharolobus solfataricus

Radius of gyration: 19.62 Å; Cα contacts (8 Å, |Δi|>4): 877; chains: 2; bounding box: 52×59×40 Å

InterPro domains:
  IPR006076 FAD dependent oxidoreductase [PF01266] (3-33)
  IPR023753 FAD/NAD(P)-binding domain [PF07992] (47-151)
  IPR036188 FAD/NAD(P)-binding domain superfamily [G3DSA:3.50.50.60] (1-173)
  IPR036188 FAD/NAD(P)-binding domain superfamily [SSF51905] (2-174)
  IPR050097 Ferredoxin--NADP reductase type 2 [PTHR48105] (3-116)

Organism: Thermus thermophilus (strain ATCC 27634 / DSM 579 / HB8) (NCBI:txid300852)

CATH classification: 3.50.50.60

Secondary structure (DSSP, 8-state):
--EEEE--SHHHHHHHHHHHHTT--EEEEE-S--TTTT-S----STT-TT---HHHHHHHHHHHHHHTT-EEEE----EEE---SEEEE-SS-EEEESEEEE--TT--HHHHHHT--EETTEE---TT-B-SSTTEEE-GGGGT--S--HHHHHHHHHHHHHHHHHHHHTS-------/--EEEE--SHHHHHHHHHHHHTT--EEEEE-S--GGGG-S----STT-TT---HHHHHHHHHHHHHHTT-EEEE-----EE---SEEE--TTS-EEESEEEE--TT--HHHHHHTPPEETTEE---TT-B-SSTTEEE-GGGGT--S--HHHHHHHHHHHHHHHHHHHHTS-------

Foldseek 3Di:
DAEEEEAQALLRLLLLQLLLQLVHQYEYEHQPPHPQQQAQFQPPQPPPNVRHGRVVVSVVSNVSSVVRHYHYYYFDWQAWDDPQWIWTDTPVGTDIHRAYEYAPALDCRVCVNVVWDADVSAFDDDPLAHTPDPRYGYFFNRHPQPPGDSNSSNVRSNSNSQVSSCVVVVHRDDDDDD/DAEEEEAQALLRLLLLLLLLQLVDAYEYEHQPPHPQQQACFQPPQPPPNVRHGRVVVSVVSNVSSVVSHYHYDYWHWQDWDAVQWIWTQTPVGTDTHNAYEYAPAQDCRVCVVVVWDADPSAGDDDPLFHIPDPRYGYFFNRHPQPPGDSNSSNVRSNSNSQVSVCVVVVHRDDDDDD

B-factor: mean 13.54, std 7.13, range [3.34, 48.8]

Solvent-accessible surface area: 14424 Å² total

Sequence (356 aa):
WDVIVVGGGPSGLSAALFLARAGLKVLVLDGGRSKVKGVSRVPNYPGLLDEPSGEELLRRLEAHARRYGAEVRPGVVKGVRDGGVFEVETEEGVEKAERLLLCTHKDPTLPSLLGLTRRGAYIDTDEGGRTSYPRVYAAGVARGKVPGHAIISAGDGAYVAVHLVSDLRGEPYKDHALWDVIVVGGGPSGLSAALFLARAGLKVLVLDGGRSKVKGVSRVPNYPGLLDEPSGEELLRRLEAHARRYGAEVRPGVVKGVRDGGVFEVETEEGVEKAERLLLCTHKDPTLPSLLGLTRRGAYIDTDEGGRTSYPRVYAAGVARGKVPGHAIISAGDGAYVAVHLVSDLRGEPYKDHAL